Protein AF-0000000084731275 (afdb_homodimer)

Organism: NCBI:txid412449

Secondary structure (DSSP, 8-state):
-HHHHHHHHHHHHHHHHHHHHHHHHH-EEEEE-TTS-EEEEEETTS-EEEEEE-GGGGGS-HHHHHHHHHHHHHHHHHHHHHHHHHHHHHHH---TT-HHHHT--TT-/-HHHHHHHHHHHHHHHHHHHHHHHHH-EEEEE-TTS-EEEEEETTS-EEEEEE-GGGGGS-HHHHHHHHHHHHHHHHHHHHHHHHHHHHHHH---TT-TTGGG--TT-

InterPro domains:
  IPR004401 Nucleoid-associated protein YbaB/EbfC [MF_00274] (1-94)
  IPR004401 Nucleoid-associated protein YbaB/EbfC [PF02575] (7-93)
  IPR004401 Nucleoid-associated protein YbaB/EbfC [PIRSF004555] (5-95)
  IPR004401 Nucleoid-associated protein YbaB/EbfC [PTHR33449] (5-93)
  IPR004401 Nucleoid-associated protein YbaB/EbfC [TIGR00103] (5-97)
  IPR036894 Nucleoid-associated protein YbaB-like domain superfamily [G3DSA:3.30.1310.10] (4-101)
  IPR036894 Nucleoid-associated protein YbaB-like domain superfamily [SSF82607] (7-93)

Structure (mmCIF, N/CA/C/O backbone):
data_AF-0000000084731275-model_v1
#
loop_
_entity.id
_entity.type
_entity.pdbx_description
1 polymer 'Nucleoid-associated protein UBAL3_79160010'
#
loop_
_atom_site.group_PDB
_atom_site.id
_atom_site.type_symbol
_atom_site.label_atom_id
_atom_site.label_alt_id
_atom_site.label_comp_id
_atom_site.label_asym_id
_atom_site.label_entity_id
_atom_site.label_seq_id
_atom_site.pdbx_PDB_ins_code
_atom_site.Cartn_x
_atom_site.Cartn_y
_atom_site.Cartn_z
_atom_site.occupancy
_atom_site.B_iso_or_equiv
_atom_site.auth_seq_id
_atom_site.auth_comp_id
_atom_site.auth_asym_id
_atom_site.auth_atom_id
_atom_site.pdbx_PDB_model_num
ATOM 1 N N . MET A 1 1 ? 17.438 36.375 18.125 1 70.19 1 MET A N 1
ATOM 2 C CA . MET A 1 1 ? 18.172 35.125 18.141 1 70.19 1 MET A CA 1
ATOM 3 C C . MET A 1 1 ? 17.203 33.938 18 1 70.19 1 MET A C 1
ATOM 5 O O . MET A 1 1 ? 17.484 33 17.266 1 70.19 1 MET A O 1
ATOM 9 N N . PHE A 1 2 ? 15.953 34 18.406 1 83.38 2 PHE A N 1
ATOM 10 C CA . PHE A 1 2 ? 14.875 33 18.391 1 83.38 2 PHE A CA 1
ATOM 11 C C . PHE A 1 2 ? 14.359 32.812 16.969 1 83.38 2 PHE A C 1
ATOM 13 O O . PHE A 1 2 ? 14.234 31.688 16.5 1 83.38 2 PHE A O 1
ATOM 20 N N . GLY A 1 3 ? 14.422 33.844 16.281 1 84.44 3 GLY A N 1
ATOM 21 C CA . GLY A 1 3 ? 13.938 33.812 14.906 1 84.44 3 GLY A CA 1
ATOM 22 C C . GLY A 1 3 ? 14.867 33.062 13.969 1 84.44 3 GLY A C 1
ATOM 23 O O . GLY A 1 3 ? 14.414 32.281 13.125 1 84.44 3 GLY A O 1
ATOM 24 N N . LEU A 1 4 ? 16.172 33.344 14.227 1 89.31 4 LEU A N 1
ATOM 25 C CA . LEU A 1 4 ? 17.188 32.688 13.406 1 89.31 4 LEU A CA 1
ATOM 26 C C . LEU A 1 4 ? 17.219 31.188 13.664 1 89.31 4 LEU A C 1
ATOM 28 O O . LEU A 1 4 ? 17.406 30.391 12.734 1 89.31 4 LEU A O 1
ATOM 32 N N . ASP A 1 5 ? 17 30.766 14.977 1 90.25 5 ASP A N 1
ATOM 33 C CA . ASP A 1 5 ? 16.984 29.359 15.359 1 90.25 5 ASP A CA 1
ATOM 34 C C . ASP A 1 5 ? 15.797 28.641 14.734 1 90.25 5 ASP A C 1
ATOM 36 O O . ASP A 1 5 ? 15.93 27.516 14.242 1 90.25 5 ASP A O 1
ATOM 40 N N . ILE A 1 6 ? 14.625 29.266 14.664 1 89.19 6 ILE A N 1
ATOM 41 C CA . ILE A 1 6 ? 13.406 28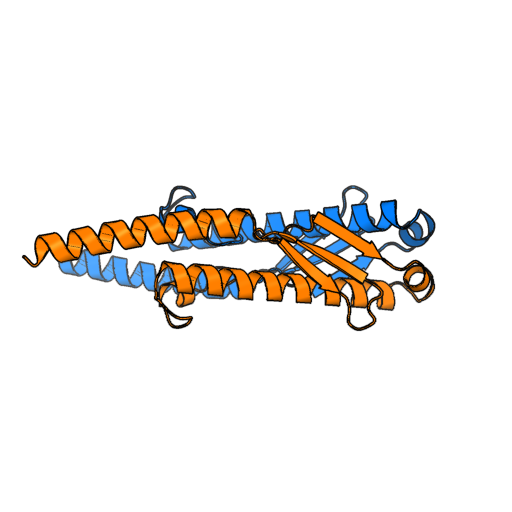.703 14.086 1 89.19 6 ILE A CA 1
ATOM 42 C C . ILE A 1 6 ? 13.578 28.562 12.578 1 89.19 6 ILE A C 1
ATOM 44 O O . ILE A 1 6 ? 13.203 27.531 12 1 89.19 6 ILE A O 1
ATOM 48 N N . LEU A 1 7 ? 14.172 29.5 11.961 1 88.94 7 LEU A N 1
ATOM 49 C CA . LEU A 1 7 ? 14.414 29.469 10.523 1 88.94 7 LEU A CA 1
ATOM 50 C C . LEU A 1 7 ? 15.344 28.312 10.164 1 88.94 7 LEU A C 1
ATOM 52 O O . LEU A 1 7 ? 15.109 27.609 9.172 1 88.94 7 LEU A O 1
ATOM 56 N N . LYS A 1 8 ? 16.484 28.219 10.945 1 91.38 8 LYS A N 1
ATOM 57 C CA . LYS A 1 8 ? 17.422 27.125 10.727 1 91.38 8 LYS A CA 1
ATOM 58 C C . LYS A 1 8 ? 16.75 25.781 10.867 1 91.38 8 LYS A C 1
ATOM 60 O O . LYS A 1 8 ? 16.969 24.875 10.062 1 91.38 8 LYS A O 1
ATOM 65 N N . LYS A 1 9 ? 15.984 25.594 11.844 1 89.94 9 LYS A N 1
ATOM 66 C CA . LYS A 1 9 ? 15.266 24.344 12.078 1 89.94 9 LYS A CA 1
ATOM 67 C C . LYS A 1 9 ? 14.258 24.078 10.961 1 89.94 9 LYS A C 1
ATOM 69 O O . LYS A 1 9 ? 14.094 22.938 10.523 1 89.94 9 LYS A O 1
ATOM 74 N N . ALA A 1 10 ? 13.586 25.109 10.469 1 88.56 10 ALA A N 1
ATOM 75 C CA . ALA A 1 10 ? 12.648 24.984 9.359 1 88.56 10 ALA A CA 1
ATOM 76 C C . ALA A 1 10 ? 13.359 24.531 8.086 1 88.56 10 ALA A C 1
ATOM 78 O O . ALA A 1 10 ? 12.867 23.641 7.383 1 88.56 10 ALA A O 1
ATOM 79 N N . GLN A 1 11 ? 14.484 25.062 7.863 1 92.19 11 GLN A N 1
ATOM 80 C CA . GLN A 1 11 ? 15.289 24.672 6.707 1 92.19 11 GLN A CA 1
ATOM 81 C C . GLN A 1 11 ? 15.742 23.219 6.812 1 92.19 11 GLN A C 1
ATOM 83 O O . GLN A 1 11 ? 15.734 22.484 5.82 1 92.19 11 GLN A O 1
ATOM 88 N N . GLU A 1 12 ? 16.156 22.906 8.016 1 91 12 GLU A N 1
ATOM 89 C CA . GLU A 1 12 ? 16.578 21.531 8.258 1 91 12 GLU A CA 1
ATOM 90 C C . GLU A 1 12 ? 15.422 20.547 8.055 1 91 12 GLU A C 1
ATOM 92 O O . GLU A 1 12 ? 15.602 19.484 7.465 1 91 12 GLU A O 1
ATOM 97 N N . PHE A 1 13 ? 14.305 20.859 8.508 1 86.81 13 PHE A N 1
ATOM 98 C CA . PHE A 1 13 ? 13.102 20.047 8.32 1 86.81 13 PHE A CA 1
ATOM 99 C C . PHE A 1 13 ? 12.789 19.891 6.836 1 86.81 13 PHE A C 1
ATOM 101 O O . PHE A 1 13 ? 12.539 18.766 6.371 1 86.81 13 PHE A O 1
ATOM 108 N N . GLN A 1 14 ? 12.797 20.891 6.141 1 90.94 14 GLN A N 1
ATOM 109 C CA . GLN A 1 14 ? 12.523 20.859 4.711 1 90.94 14 GLN A CA 1
ATOM 110 C C . GLN A 1 14 ? 13.516 19.969 3.98 1 90.94 14 GLN A C 1
ATOM 112 O O . GLN A 1 14 ? 13.133 19.172 3.115 1 90.94 14 GLN A O 1
ATOM 117 N N . ALA A 1 15 ? 14.773 20.141 4.328 1 92.5 15 ALA A N 1
ATOM 118 C CA . ALA A 1 15 ? 15.82 19.328 3.699 1 92.5 15 ALA A CA 1
ATOM 119 C C . ALA A 1 15 ? 15.656 17.859 4.039 1 92.5 15 ALA A C 1
ATOM 121 O O . ALA A 1 15 ? 15.797 16.984 3.168 1 92.5 15 ALA A O 1
ATOM 122 N N . ASN A 1 16 ? 15.375 17.547 5.309 1 91.62 16 ASN A N 1
ATOM 123 C CA . ASN A 1 16 ? 15.188 16.172 5.75 1 91.62 16 ASN A CA 1
ATOM 124 C C . ASN A 1 16 ? 13.969 15.539 5.082 1 91.62 16 ASN A C 1
ATOM 126 O O . ASN A 1 16 ? 14.016 14.367 4.695 1 91.62 16 ASN A O 1
ATOM 130 N N . MET A 1 17 ? 12.961 16.266 4.938 1 86.88 17 MET A N 1
ATOM 131 C CA . MET A 1 17 ? 11.758 15.773 4.277 1 86.88 17 MET A CA 1
ATOM 132 C C . MET A 1 17 ? 12.023 15.484 2.801 1 86.88 17 MET A C 1
ATOM 134 O O . MET A 1 17 ? 11.562 14.477 2.266 1 86.88 17 MET A O 1
ATOM 138 N N . ALA A 1 18 ? 12.703 16.344 2.117 1 90.19 18 ALA A N 1
ATOM 139 C CA . ALA A 1 18 ? 13.062 16.125 0.718 1 90.19 18 ALA A CA 1
ATOM 140 C C . ALA A 1 18 ? 13.883 14.859 0.551 1 90.19 18 ALA A C 1
ATOM 142 O O . ALA A 1 18 ? 13.656 14.078 -0.377 1 90.19 18 ALA A O 1
ATOM 143 N N . LYS A 1 19 ? 14.789 14.688 1.485 1 92.12 19 LYS A N 1
ATOM 144 C CA . LYS A 1 19 ? 15.625 13.492 1.449 1 92.12 19 LYS A CA 1
ATOM 145 C C . LYS A 1 19 ? 14.789 12.234 1.684 1 92.12 19 LYS A C 1
ATOM 147 O O . LYS A 1 19 ? 14.977 11.227 1.006 1 92.12 19 LYS A O 1
ATOM 152 N N . ALA A 1 20 ? 13.883 12.289 2.629 1 88.62 20 ALA A N 1
ATOM 153 C CA . ALA A 1 20 ? 12.992 11.164 2.914 1 88.62 20 ALA A CA 1
ATOM 154 C C . ALA A 1 20 ? 12.141 10.812 1.697 1 88.62 20 ALA A C 1
ATOM 156 O O . ALA A 1 20 ? 11.938 9.641 1.389 1 88.62 20 ALA A O 1
ATOM 157 N N . LYS A 1 21 ? 11.688 11.844 1.032 1 89.38 21 LYS A N 1
ATOM 158 C CA . LYS A 1 21 ? 10.891 11.641 -0.175 1 89.38 21 LYS A CA 1
ATOM 159 C C . LYS A 1 21 ? 11.695 10.914 -1.247 1 89.38 21 LYS A C 1
ATOM 161 O O . LYS A 1 21 ? 11.18 10.016 -1.921 1 89.38 21 LYS A O 1
ATOM 166 N N . GLU A 1 22 ? 12.906 11.289 -1.42 1 92.25 22 GLU A N 1
ATOM 167 C CA . GLU A 1 22 ? 13.789 10.656 -2.391 1 92.25 22 GLU A CA 1
ATOM 168 C C . GLU A 1 22 ? 14.062 9.195 -2.02 1 92.25 22 GLU A C 1
ATOM 170 O O . GLU A 1 22 ? 14.047 8.32 -2.885 1 92.25 22 GLU A O 1
ATOM 175 N N . GLU A 1 23 ? 14.289 8.992 -0.742 1 93.31 23 GLU A N 1
ATOM 176 C CA . GLU A 1 23 ? 14.547 7.637 -0.277 1 93.31 23 GLU A CA 1
ATOM 177 C C . GLU A 1 23 ? 13.32 6.75 -0.437 1 93.31 23 GLU A C 1
ATOM 179 O O . GLU A 1 23 ? 13.438 5.574 -0.792 1 93.31 23 GLU A O 1
ATOM 184 N N . LEU A 1 24 ? 12.164 7.277 -0.165 1 90.44 24 LEU A N 1
ATOM 185 C CA . LEU A 1 24 ? 10.914 6.539 -0.336 1 90.44 24 LEU A CA 1
ATOM 186 C C . LEU A 1 24 ? 10.695 6.168 -1.8 1 90.44 24 LEU A C 1
ATOM 188 O O . LEU A 1 24 ? 10.234 5.066 -2.104 1 90.44 24 LEU A O 1
ATOM 192 N N . ALA A 1 25 ? 11 7.066 -2.707 1 91.12 25 ALA A N 1
ATOM 193 C CA . ALA A 1 25 ? 10.836 6.824 -4.137 1 91.12 25 ALA A CA 1
ATOM 194 C C . ALA A 1 25 ? 11.734 5.688 -4.609 1 91.12 25 ALA A C 1
ATOM 196 O O . ALA A 1 25 ? 11.422 5.008 -5.594 1 91.12 25 ALA A O 1
ATOM 197 N N . ARG A 1 26 ? 12.805 5.438 -3.828 1 95.31 26 ARG A N 1
ATOM 198 C CA . ARG A 1 26 ? 13.773 4.426 -4.227 1 95.31 26 ARG A CA 1
ATOM 199 C C . ARG A 1 26 ? 13.586 3.141 -3.424 1 95.31 26 ARG A C 1
ATOM 201 O O . ARG A 1 26 ? 14.273 2.146 -3.666 1 95.31 26 ARG A O 1
ATOM 208 N N . LEU A 1 27 ? 12.742 3.191 -2.541 1 96.19 27 LEU A N 1
ATOM 209 C CA . LEU A 1 27 ? 12.555 2.061 -1.639 1 96.19 27 LEU A CA 1
ATOM 210 C C . LEU A 1 27 ? 12.109 0.821 -2.404 1 96.19 27 LEU A C 1
ATOM 212 O O . LEU A 1 27 ? 11.188 0.893 -3.223 1 96.19 27 LEU A O 1
ATOM 216 N N . THR A 1 28 ? 12.82 -0.203 -2.246 1 98.06 28 THR A N 1
ATOM 217 C CA . THR A 1 28 ? 12.445 -1.531 -2.723 1 98.06 28 THR A CA 1
ATOM 218 C C . THR A 1 28 ? 12.727 -2.586 -1.656 1 98.06 28 THR A C 1
ATOM 220 O O . THR A 1 28 ? 13.773 -2.559 -1.005 1 98.06 28 THR A O 1
ATOM 223 N N . VAL A 1 29 ? 11.812 -3.463 -1.453 1 98.25 29 VAL A N 1
ATOM 224 C CA . VAL A 1 29 ? 12 -4.539 -0.484 1 98.25 29 VAL A CA 1
ATOM 225 C C . VAL A 1 29 ? 11.844 -5.891 -1.178 1 98.25 29 VAL A C 1
ATOM 227 O O . VAL A 1 29 ? 11.188 -5.992 -2.217 1 98.25 29 VAL A O 1
ATOM 230 N N . THR A 1 30 ? 12.547 -6.855 -0.616 1 98.69 30 THR A N 1
ATOM 231 C CA . THR A 1 30 ? 12.414 -8.234 -1.067 1 98.69 30 THR A CA 1
ATOM 232 C C . THR A 1 30 ? 12 -9.148 0.088 1 98.69 30 THR A C 1
ATOM 234 O O . THR A 1 30 ? 12.617 -9.117 1.157 1 98.69 30 THR A O 1
ATOM 237 N N . GLU A 1 31 ? 10.891 -9.836 -0.133 1 98.5 31 GLU A N 1
ATOM 238 C CA . GLU A 1 31 ? 10.406 -10.781 0.866 1 98.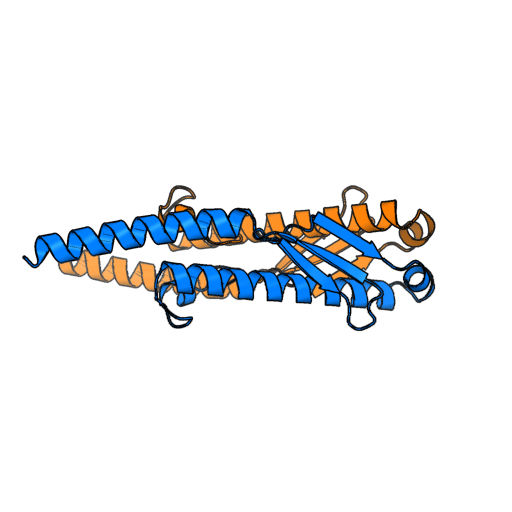5 31 GLU A CA 1
ATOM 239 C C . GLU A 1 31 ? 10.094 -12.141 0.236 1 98.5 31 GLU A C 1
ATOM 241 O O . GLU A 1 31 ? 10.062 -12.266 -0.99 1 98.5 31 GLU A O 1
ATOM 246 N N . GLN A 1 32 ? 9.977 -13.141 1.053 1 98.5 32 GLN A N 1
ATOM 247 C CA . GLN A 1 32 ? 9.641 -14.484 0.604 1 98.5 32 GLN A CA 1
ATOM 248 C C . GLN A 1 32 ? 8.523 -15.086 1.45 1 98.5 32 GLN A C 1
ATOM 250 O O . GLN A 1 32 ? 8.242 -14.602 2.551 1 98.5 32 GLN A O 1
ATOM 255 N N . SER A 1 33 ? 7.883 -16.047 0.787 1 98.19 33 SER A N 1
ATOM 256 C CA . SER A 1 33 ? 6.941 -16.844 1.575 1 98.19 33 SER A CA 1
ATOM 257 C C . SER A 1 33 ? 7.66 -17.609 2.674 1 98.19 33 SER A C 1
ATOM 259 O O . SER A 1 33 ? 8.891 -17.672 2.703 1 98.19 33 SER A O 1
ATOM 261 N N . ASP A 1 34 ? 6.863 -18.172 3.611 1 94.69 34 ASP A N 1
ATOM 262 C CA . ASP A 1 34 ? 7.438 -18.891 4.746 1 94.69 34 ASP A CA 1
ATOM 263 C C . ASP A 1 34 ? 8.312 -20.047 4.273 1 94.69 34 ASP A C 1
ATOM 265 O O . ASP A 1 34 ? 9.359 -20.312 4.855 1 94.69 34 ASP A O 1
ATOM 269 N N . ASN A 1 35 ? 7.926 -20.703 3.203 1 95.25 35 ASN A N 1
ATOM 270 C CA . ASN A 1 35 ? 8.656 -21.875 2.73 1 95.25 35 ASN A CA 1
ATOM 271 C C . ASN A 1 35 ? 9.719 -21.5 1.708 1 95.25 35 ASN A C 1
ATOM 273 O O . ASN A 1 35 ? 10.422 -22.375 1.188 1 95.25 35 ASN A O 1
ATOM 277 N N . GLY A 1 36 ? 9.789 -20.219 1.354 1 97.06 36 GLY A N 1
ATOM 278 C CA . GLY A 1 36 ? 10.82 -19.719 0.456 1 97.06 36 GLY A CA 1
ATOM 279 C C . GLY A 1 36 ? 10.516 -19.984 -1.007 1 97.06 36 GLY A C 1
ATOM 280 O O . GLY A 1 36 ? 11.328 -19.688 -1.88 1 97.06 36 GLY A O 1
ATOM 281 N N . LEU A 1 37 ? 9.367 -20.469 -1.291 1 97.38 37 LEU A N 1
ATOM 282 C CA . LEU A 1 37 ? 9.055 -20.906 -2.646 1 97.38 37 LEU A CA 1
ATOM 283 C C . LEU A 1 37 ? 8.469 -19.766 -3.469 1 97.38 37 LEU A C 1
ATOM 285 O O . LEU A 1 37 ? 8.242 -19.906 -4.672 1 97.38 37 LEU A O 1
ATOM 289 N N . VAL A 1 38 ? 8.219 -18.656 -2.822 1 98.56 38 VAL A N 1
ATOM 290 C CA . VAL A 1 38 ? 7.766 -17.438 -3.488 1 98.56 38 VAL A CA 1
ATOM 291 C C . VAL A 1 38 ? 8.641 -16.266 -3.064 1 98.56 38 VAL A C 1
ATOM 293 O O . VAL A 1 38 ? 8.883 -16.062 -1.874 1 98.56 38 VAL A O 1
ATOM 296 N N . GLN A 1 39 ? 9.125 -15.555 -4.016 1 98.69 39 GLN A N 1
ATOM 297 C CA . GLN A 1 39 ? 9.883 -14.336 -3.748 1 98.69 39 GLN A CA 1
ATOM 298 C C . GLN A 1 39 ? 9.258 -13.141 -4.457 1 98.69 39 GLN A C 1
ATOM 300 O O . GLN A 1 39 ? 8.898 -13.227 -5.633 1 98.69 39 GLN A O 1
ATOM 305 N N . ILE A 1 40 ? 9.219 -12.023 -3.727 1 98.69 40 ILE A N 1
ATOM 306 C CA . ILE A 1 40 ? 8.547 -10.844 -4.27 1 98.69 40 ILE A CA 1
ATOM 307 C C . ILE A 1 40 ? 9.406 -9.609 -4.039 1 98.69 40 ILE A C 1
ATOM 309 O O . ILE A 1 40 ? 10.023 -9.461 -2.979 1 98.69 40 ILE A O 1
ATOM 313 N N . GLU A 1 41 ? 9.477 -8.789 -5 1 98.81 41 GLU A N 1
ATOM 314 C CA . GLU A 1 41 ? 10.039 -7.441 -4.891 1 98.81 41 GLU A CA 1
ATOM 315 C C . GLU A 1 41 ? 8.945 -6.379 -5.016 1 98.81 41 GLU A C 1
ATOM 317 O O . GLU A 1 41 ? 8.164 -6.398 -5.969 1 98.81 41 GLU A O 1
ATOM 322 N N . MET A 1 42 ? 8.914 -5.48 -4.031 1 98.5 42 MET A N 1
ATOM 323 C CA . MET A 1 42 ? 7.879 -4.449 -3.977 1 98.5 42 MET A CA 1
ATOM 324 C C . MET A 1 42 ? 8.492 -3.078 -3.715 1 98.5 42 MET A C 1
ATOM 326 O O . MET A 1 42 ? 9.422 -2.949 -2.916 1 98.5 42 MET A O 1
ATOM 330 N N . ASN A 1 43 ? 7.93 -2.049 -4.367 1 97.31 43 ASN A N 1
ATOM 331 C CA . ASN A 1 43 ? 8.461 -0.712 -4.121 1 97.31 43 ASN A CA 1
ATOM 332 C C . ASN A 1 43 ? 7.629 0.046 -3.094 1 97.31 43 ASN A C 1
ATOM 334 O O . ASN A 1 43 ? 6.688 -0.507 -2.523 1 97.31 43 ASN A O 1
ATOM 338 N N . GLY A 1 44 ? 7.992 1.273 -2.852 1 93.81 44 GLY A N 1
ATOM 339 C CA . GLY A 1 44 ? 7.398 2.09 -1.806 1 93.81 44 GLY A CA 1
ATOM 340 C C . GLY A 1 44 ? 5.949 2.453 -2.086 1 93.81 44 GLY A C 1
ATOM 341 O O . GLY A 1 44 ? 5.238 2.916 -1.193 1 93.81 44 GLY A O 1
ATOM 342 N N . LYS A 1 45 ? 5.492 2.262 -3.256 1 92.75 45 LYS A N 1
ATOM 343 C CA . LYS A 1 45 ? 4.113 2.537 -3.648 1 92.75 45 LYS A CA 1
ATOM 344 C C . LYS A 1 45 ? 3.266 1.271 -3.598 1 92.75 45 LYS A C 1
ATOM 346 O O . LYS A 1 45 ? 2.166 1.231 -4.152 1 92.75 45 LYS A O 1
ATOM 351 N N . PHE A 1 46 ? 3.811 0.202 -3.059 1 96.56 46 PHE A N 1
ATOM 352 C CA . PHE A 1 46 ? 3.162 -1.098 -2.938 1 96.56 46 PHE A CA 1
ATOM 353 C C . PHE A 1 46 ? 2.924 -1.714 -4.312 1 96.56 46 PHE A C 1
ATOM 355 O O . PHE A 1 46 ? 1.921 -2.398 -4.523 1 96.56 46 PHE A O 1
ATOM 362 N N . GLU A 1 47 ? 3.83 -1.363 -5.215 1 97.44 47 GLU A N 1
ATOM 363 C CA . GLU A 1 47 ? 3.824 -1.996 -6.527 1 97.44 47 GLU A CA 1
ATOM 364 C C . GLU A 1 47 ? 4.781 -3.184 -6.574 1 97.44 47 GLU A C 1
ATOM 366 O O . GLU A 1 47 ? 5.941 -3.068 -6.172 1 97.44 47 GLU A O 1
ATOM 371 N N . VAL A 1 48 ? 4.238 -4.277 -7.039 1 98.69 48 VAL A N 1
ATOM 372 C CA . VAL A 1 48 ? 5.09 -5.449 -7.203 1 98.69 48 VAL A CA 1
ATOM 373 C C . VAL A 1 48 ? 5.93 -5.305 -8.469 1 98.69 48 VAL A C 1
ATOM 375 O O . VAL A 1 48 ? 5.391 -5.125 -9.562 1 98.69 48 VAL A O 1
ATOM 378 N N . LEU A 1 49 ? 7.215 -5.363 -8.312 1 98.56 49 LEU A N 1
ATOM 379 C CA . LEU A 1 49 ? 8.156 -5.203 -9.414 1 98.56 49 LEU A CA 1
ATOM 380 C C . LEU A 1 49 ? 8.523 -6.551 -10.016 1 98.56 49 LEU A C 1
ATOM 382 O O . LEU A 1 49 ? 8.711 -6.66 -11.234 1 98.56 49 LEU A O 1
ATOM 386 N N . SER A 1 50 ? 8.633 -7.555 -9.141 1 98.62 50 SER A N 1
ATOM 387 C CA . SER A 1 50 ? 8.945 -8.906 -9.586 1 98.62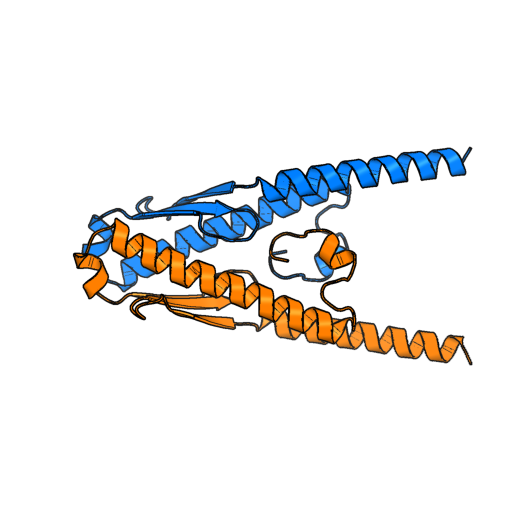 50 SER A CA 1
ATOM 388 C C . SER A 1 50 ? 8.352 -9.953 -8.648 1 98.62 50 SER A C 1
ATOM 390 O O . SER A 1 50 ? 8.125 -9.68 -7.465 1 98.62 50 SER A O 1
ATOM 392 N N . LEU A 1 51 ? 8.109 -11.117 -9.195 1 98.75 51 LEU A N 1
ATOM 393 C CA . LEU A 1 51 ? 7.539 -12.266 -8.492 1 98.75 51 LEU A CA 1
ATOM 394 C C . LEU A 1 51 ? 8.117 -13.57 -9.023 1 98.75 51 LEU A C 1
ATOM 396 O O . LEU A 1 51 ? 7.988 -13.867 -10.219 1 98.75 51 LEU A O 1
ATOM 400 N N . THR A 1 52 ? 8.781 -14.273 -8.188 1 98.38 52 THR A N 1
ATOM 401 C CA . THR A 1 52 ? 9.32 -15.578 -8.547 1 98.38 52 THR A CA 1
ATOM 402 C C . THR A 1 52 ? 8.594 -16.688 -7.789 1 98.38 52 THR A C 1
ATOM 404 O O . THR A 1 52 ? 8.43 -16.609 -6.57 1 98.38 52 THR A O 1
ATOM 407 N N . ILE A 1 53 ? 8.188 -17.672 -8.539 1 98.06 53 ILE A N 1
ATOM 408 C CA . ILE A 1 53 ? 7.434 -18.781 -7.969 1 98.06 53 ILE A CA 1
ATOM 409 C C . ILE A 1 53 ? 8.125 -20.109 -8.305 1 98.06 53 ILE A C 1
ATOM 411 O O . ILE A 1 53 ? 8.398 -20.391 -9.477 1 98.06 53 ILE A O 1
ATOM 415 N N . ASP A 1 54 ? 8.398 -20.875 -7.301 1 96.75 54 ASP A N 1
ATOM 416 C CA . ASP A 1 54 ? 8.922 -22.219 -7.543 1 96.75 54 ASP A CA 1
ATOM 417 C C . ASP A 1 54 ? 7.887 -23.078 -8.25 1 96.75 54 ASP A C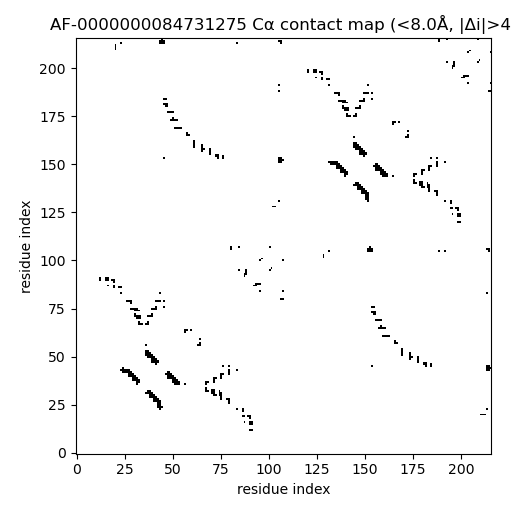 1
ATOM 419 O O . ASP A 1 54 ? 6.738 -23.172 -7.812 1 96.75 54 ASP A O 1
ATOM 423 N N . PRO A 1 55 ? 8.258 -23.688 -9.266 1 93.88 55 PRO A N 1
ATOM 424 C CA . PRO A 1 55 ? 7.309 -24.484 -10.055 1 93.88 55 PRO A CA 1
ATOM 425 C C . PRO A 1 55 ? 6.641 -25.594 -9.234 1 93.88 55 PRO A C 1
ATOM 427 O O . PRO A 1 55 ? 5.539 -26.031 -9.57 1 93.88 55 PRO A O 1
ATOM 430 N N . SER A 1 56 ? 7.242 -26.078 -8.219 1 94.44 56 SER A N 1
ATOM 431 C CA . SER A 1 56 ? 6.66 -27.125 -7.391 1 94.44 56 SER A CA 1
ATOM 432 C C . SER A 1 56 ? 5.332 -26.688 -6.785 1 94.44 56 SER A C 1
ATOM 434 O O . SER A 1 56 ? 4.48 -27.516 -6.473 1 94.44 56 SER A O 1
ATOM 436 N N . LEU A 1 57 ? 5.117 -25.422 -6.672 1 95.31 57 LEU A N 1
ATOM 437 C CA . LEU A 1 57 ? 3.891 -24.875 -6.086 1 95.31 57 LEU A CA 1
ATOM 438 C C . LEU A 1 57 ? 2.715 -25.062 -7.043 1 95.31 57 LEU A C 1
ATOM 440 O O . LEU A 1 57 ? 1.565 -25.156 -6.605 1 95.31 57 LEU A O 1
ATOM 444 N N . CYS A 1 58 ? 3.037 -25.078 -8.305 1 93.38 58 CYS A N 1
ATOM 445 C CA . CYS A 1 58 ? 1.985 -25.172 -9.312 1 93.38 58 CYS A CA 1
ATOM 446 C C . CYS A 1 58 ? 1.336 -26.547 -9.297 1 93.38 58 CYS A C 1
ATOM 448 O O . CYS A 1 58 ? 0.236 -26.719 -9.82 1 93.38 58 CYS A O 1
ATOM 450 N N . SER A 1 59 ? 1.996 -27.5 -8.633 1 92.56 59 SER A N 1
ATOM 451 C CA . SER A 1 59 ? 1.477 -28.859 -8.594 1 92.56 59 SER A CA 1
ATOM 452 C C . SER A 1 59 ? 0.85 -29.172 -7.242 1 92.56 59 SER A C 1
ATOM 454 O O . SER A 1 59 ? 0.291 -30.25 -7.051 1 92.56 59 SER A O 1
ATOM 456 N N . GLN A 1 60 ? 0.868 -28.234 -6.301 1 92.94 60 GLN A N 1
ATOM 457 C CA . GLN A 1 60 ? 0.412 -28.469 -4.938 1 92.94 60 GLN A CA 1
ATOM 458 C C . GLN A 1 60 ? -1.039 -28.031 -4.758 1 92.94 60 GLN A C 1
ATOM 460 O O . GLN A 1 60 ? -1.62 -28.219 -3.684 1 92.94 60 GLN A O 1
ATOM 465 N N . GLY A 1 61 ? -1.634 -27.406 -5.762 1 91.31 61 GLY A N 1
ATOM 466 C CA . GLY A 1 61 ? -3.01 -26.938 -5.684 1 91.31 61 GLY A CA 1
ATOM 467 C C . GLY A 1 61 ? -3.129 -25.438 -5.602 1 91.31 61 GLY A C 1
ATOM 468 O O . GLY A 1 61 ? -2.23 -24.766 -5.094 1 91.31 61 GLY A O 1
ATOM 469 N N . GLU A 1 62 ? -4.168 -25 -6.078 1 92.69 62 GLU A N 1
ATOM 470 C CA . GLU A 1 62 ? -4.41 -23.562 -6.156 1 92.69 62 GLU A CA 1
ATOM 471 C C . GLU A 1 62 ? -4.402 -22.922 -4.77 1 92.69 62 GLU A C 1
ATOM 473 O O . GLU A 1 62 ? -3.881 -21.812 -4.59 1 92.69 62 GLU A O 1
ATOM 478 N N . GLY A 1 63 ? -4.996 -23.609 -3.785 1 94.44 63 GLY A N 1
ATOM 479 C CA . GLY A 1 63 ? -5.051 -23.078 -2.43 1 94.44 63 GLY A CA 1
ATOM 480 C C . GLY A 1 63 ? -3.682 -22.859 -1.816 1 94.44 63 GLY A C 1
ATOM 481 O O . GLY A 1 63 ? -3.436 -21.844 -1.183 1 94.44 63 GLY A O 1
ATOM 482 N N . VAL A 1 64 ? -2.848 -23.875 -2.037 1 95 64 VAL A N 1
ATOM 483 C CA . VAL A 1 64 ? -1.499 -23.797 -1.487 1 95 64 VAL A CA 1
ATOM 484 C C . VAL A 1 64 ? -0.728 -22.672 -2.182 1 95 64 VAL A C 1
ATOM 486 O O . VAL A 1 64 ? -0.096 -21.844 -1.521 1 95 64 VAL A O 1
ATOM 489 N N . LEU A 1 65 ? -0.783 -22.609 -3.5 1 96.81 65 LEU A N 1
ATOM 490 C CA . LEU A 1 65 ? -0.125 -21.578 -4.293 1 96.81 65 LEU A CA 1
ATOM 491 C C . LEU A 1 65 ? -0.583 -20.188 -3.859 1 96.81 65 LEU A C 1
ATOM 493 O O . LEU A 1 65 ? 0.244 -19.312 -3.555 1 96.81 65 LEU A O 1
ATOM 497 N N . SER A 1 66 ? -1.875 -19.984 -3.799 1 97.81 66 SER A N 1
ATOM 498 C CA . SER A 1 66 ? -2.447 -18.688 -3.449 1 97.81 66 SER A CA 1
ATOM 499 C C . SER A 1 66 ? -2.021 -18.266 -2.053 1 97.81 66 SER A C 1
ATOM 501 O O . SER A 1 66 ? -1.696 -17.094 -1.831 1 97.81 66 SER A O 1
ATOM 503 N N . LEU A 1 67 ? -2.041 -19.188 -1.147 1 97.44 67 LEU A N 1
ATOM 504 C CA . LEU A 1 67 ? -1.693 -18.875 0.236 1 97.44 67 LEU A CA 1
ATOM 505 C C . LEU A 1 67 ? -0.246 -18.406 0.342 1 97.44 67 LEU A C 1
ATOM 507 O O . LEU A 1 67 ? 0.055 -17.469 1.085 1 97.44 67 LEU A O 1
ATOM 511 N N . GLN A 1 68 ? 0.642 -19.109 -0.363 1 97.94 68 GLN A N 1
ATOM 512 C CA . GLN A 1 68 ? 2.051 -18.734 -0.315 1 97.94 68 GLN A CA 1
ATOM 513 C C . GLN A 1 68 ? 2.277 -17.359 -0.934 1 97.94 68 GLN A C 1
ATOM 515 O O . GLN A 1 68 ? 3.094 -16.578 -0.443 1 97.94 68 GLN A O 1
ATOM 520 N N . ILE A 1 69 ? 1.581 -17.062 -2.027 1 98.5 69 ILE A N 1
ATOM 521 C CA . ILE A 1 69 ? 1.705 -15.773 -2.693 1 98.5 69 ILE A CA 1
ATOM 522 C C . ILE A 1 69 ? 1.154 -14.68 -1.791 1 98.5 69 ILE A C 1
ATOM 524 O O . ILE A 1 69 ? 1.768 -13.617 -1.649 1 98.5 69 ILE A O 1
ATOM 528 N N . ILE A 1 70 ? 0 -14.938 -1.176 1 98.62 70 ILE A N 1
ATOM 529 C CA . ILE A 1 70 ? -0.581 -13.992 -0.235 1 98.62 70 ILE A CA 1
ATOM 530 C C . ILE A 1 70 ? 0.407 -13.711 0.896 1 98.62 70 ILE A C 1
ATOM 532 O O . ILE A 1 70 ? 0.64 -12.555 1.258 1 98.62 70 ILE A O 1
ATOM 536 N N . SER A 1 71 ? 0.981 -14.742 1.431 1 98.25 71 SER A N 1
ATOM 537 C CA . SER A 1 71 ? 1.938 -14.625 2.525 1 98.25 71 SER A CA 1
ATOM 538 C C . SER A 1 71 ? 3.111 -13.727 2.139 1 98.25 71 SER A C 1
ATOM 540 O O . SER A 1 71 ? 3.416 -12.758 2.834 1 98.25 71 SER A O 1
ATOM 542 N N . ALA A 1 72 ? 3.814 -13.992 1.026 1 98.56 72 ALA A N 1
ATOM 543 C CA . ALA A 1 72 ? 4.969 -13.227 0.569 1 98.56 72 ALA A CA 1
ATOM 544 C C . ALA A 1 72 ? 4.582 -11.781 0.279 1 98.56 72 ALA A C 1
ATOM 546 O O . ALA A 1 72 ? 5.324 -10.852 0.619 1 98.56 72 ALA A O 1
ATOM 547 N N . THR A 1 73 ? 3.412 -11.617 -0.376 1 98.75 73 THR A N 1
ATOM 548 C CA . THR A 1 73 ? 2.957 -10.281 -0.729 1 98.75 73 THR A CA 1
ATOM 549 C C . THR A 1 73 ? 2.686 -9.453 0.526 1 98.75 73 THR A C 1
ATOM 551 O O . THR A 1 73 ? 3.119 -8.305 0.624 1 98.75 73 THR A O 1
ATOM 554 N N . ASN A 1 74 ? 2.006 -10.055 1.508 1 98.44 74 ASN A N 1
ATOM 555 C CA . ASN A 1 74 ? 1.669 -9.344 2.736 1 98.44 74 ASN A CA 1
ATOM 556 C C . ASN A 1 74 ? 2.908 -9.07 3.582 1 98.44 74 ASN A C 1
ATOM 558 O O . ASN A 1 74 ? 2.992 -8.039 4.25 1 98.44 74 ASN A O 1
ATOM 562 N N . ARG A 1 75 ? 3.838 -9.945 3.549 1 98.44 75 ARG A N 1
ATOM 563 C CA . ARG A 1 75 ? 5.113 -9.688 4.215 1 98.44 75 ARG A CA 1
ATOM 564 C C . ARG A 1 75 ? 5.836 -8.508 3.576 1 98.44 75 ARG A C 1
ATOM 566 O O . ARG A 1 75 ? 6.391 -7.66 4.277 1 98.44 75 ARG A O 1
ATOM 573 N N . ALA A 1 76 ? 5.859 -8.469 2.225 1 98.38 76 ALA A N 1
ATOM 574 C CA . ALA A 1 76 ? 6.477 -7.355 1.512 1 98.38 76 ALA A CA 1
ATOM 575 C C . ALA A 1 76 ? 5.777 -6.039 1.838 1 98.38 76 ALA A C 1
ATOM 577 O O . ALA A 1 76 ? 6.43 -5.027 2.098 1 98.38 76 ALA A O 1
ATOM 578 N N . SER A 1 77 ? 4.449 -6.074 1.833 1 97.62 77 SER A N 1
ATOM 579 C CA . SER A 1 77 ? 3.68 -4.883 2.162 1 97.62 77 SER A CA 1
ATOM 580 C C . SER A 1 77 ? 3.996 -4.391 3.57 1 97.62 77 SER A C 1
ATOM 582 O O . SER A 1 77 ? 4.145 -3.188 3.797 1 97.62 77 SER A O 1
ATOM 584 N N . GLU A 1 78 ? 4.078 -5.289 4.516 1 97 78 GLU A N 1
ATOM 585 C CA . GLU A 1 78 ? 4.418 -4.941 5.891 1 97 78 GLU A CA 1
ATOM 586 C C . GLU A 1 78 ? 5.809 -4.324 5.977 1 97 78 GLU A C 1
ATOM 588 O O . GLU A 1 78 ? 6.008 -3.324 6.668 1 97 78 GLU A O 1
ATOM 593 N N . LYS A 1 79 ? 6.691 -4.93 5.27 1 97.25 79 LYS A N 1
ATOM 594 C CA . LYS A 1 79 ? 8.062 -4.426 5.262 1 97.25 79 LYS A CA 1
ATOM 595 C C . LYS A 1 79 ? 8.125 -3.025 4.656 1 97.25 79 LYS A C 1
ATOM 597 O O . LYS A 1 79 ? 8.859 -2.164 5.148 1 97.25 79 LYS A O 1
ATOM 602 N N . VAL A 1 80 ? 7.414 -2.82 3.553 1 95.88 80 VAL A N 1
ATOM 603 C CA . VAL A 1 80 ? 7.344 -1.498 2.939 1 95.88 80 VAL A CA 1
ATOM 604 C C . VAL A 1 80 ? 6.828 -0.482 3.953 1 95.88 80 VAL A C 1
ATOM 606 O O . VAL A 1 80 ? 7.398 0.602 4.102 1 95.88 80 VAL A O 1
ATOM 609 N N . ARG A 1 81 ? 5.781 -0.816 4.656 1 93.81 81 ARG A N 1
ATOM 610 C CA . ARG A 1 81 ? 5.203 0.066 5.668 1 93.81 81 ARG A CA 1
ATOM 611 C C . ARG A 1 81 ? 6.219 0.386 6.762 1 93.81 81 ARG A C 1
ATOM 613 O O . ARG A 1 81 ? 6.348 1.538 7.176 1 93.81 81 ARG A O 1
ATOM 620 N N . GLU A 1 82 ? 6.914 -0.584 7.207 1 94.25 82 GLU A N 1
ATOM 621 C CA . GLU A 1 82 ? 7.906 -0.418 8.266 1 94.25 82 GLU A CA 1
ATOM 622 C C . GLU A 1 82 ? 9.039 0.505 7.82 1 94.25 82 GLU A C 1
ATOM 624 O O . GLU A 1 82 ? 9.422 1.417 8.555 1 94.25 82 GLU A O 1
ATOM 629 N N . GLU A 1 83 ? 9.539 0.219 6.617 1 94.25 83 GLU A N 1
ATOM 630 C CA . GLU A 1 83 ? 10.656 1.014 6.105 1 94.25 83 GLU A CA 1
ATOM 631 C C . GLU A 1 83 ? 10.227 2.451 5.828 1 94.25 83 GLU A C 1
ATOM 633 O O . GLU A 1 83 ? 10.977 3.393 6.086 1 94.25 83 GLU A O 1
ATOM 638 N N . ALA A 1 84 ? 9.047 2.602 5.273 1 90.38 84 ALA A N 1
ATOM 639 C CA . ALA A 1 84 ? 8.516 3.939 5.039 1 90.38 84 ALA A CA 1
ATOM 640 C C . ALA A 1 84 ? 8.352 4.707 6.348 1 90.38 84 ALA A C 1
ATOM 642 O O . ALA A 1 84 ? 8.711 5.887 6.43 1 90.38 84 ALA A O 1
ATOM 643 N N . ALA A 1 85 ? 7.867 4.07 7.375 1 89.12 85 ALA A N 1
ATOM 644 C CA . ALA A 1 85 ? 7.691 4.668 8.695 1 89.12 85 ALA A CA 1
ATOM 645 C C . ALA A 1 85 ? 9.031 5.105 9.281 1 89.12 85 ALA A C 1
ATOM 647 O O . ALA A 1 85 ? 9.133 6.191 9.859 1 89.12 85 ALA A O 1
ATOM 648 N N . LYS A 1 86 ? 9.992 4.316 9.141 1 91.31 86 LYS A N 1
ATOM 649 C CA . LYS A 1 86 ? 11.336 4.621 9.641 1 91.31 86 LYS A CA 1
ATOM 650 C C . LYS A 1 86 ? 11.914 5.848 8.945 1 91.31 86 LYS A C 1
ATOM 652 O O . LYS A 1 86 ? 12.516 6.707 9.586 1 91.31 86 LYS A O 1
ATOM 657 N N . LEU A 1 87 ? 11.719 5.863 7.582 1 89.25 87 LEU A N 1
ATOM 658 C CA . LEU A 1 87 ? 12.234 6.977 6.797 1 89.25 87 LEU A CA 1
ATOM 659 C C . LEU A 1 87 ? 11.578 8.289 7.211 1 89.25 87 LEU A C 1
ATOM 661 O O . LEU A 1 87 ? 12.25 9.312 7.344 1 89.25 87 LEU A O 1
ATOM 665 N N . LEU A 1 88 ? 10.289 8.266 7.445 1 84.06 88 LEU A N 1
ATOM 666 C CA . LEU A 1 88 ? 9.547 9.453 7.859 1 84.06 88 LEU A CA 1
ATOM 667 C C . LEU A 1 88 ? 9.938 9.875 9.273 1 84.06 88 LEU A C 1
ATOM 669 O O . LEU A 1 88 ? 10.07 11.07 9.555 1 84.06 88 LEU A O 1
ATOM 673 N N . GLU A 1 89 ? 10.055 8.93 10.133 1 86.75 89 GLU A N 1
ATOM 674 C CA . GLU A 1 89 ? 10.477 9.203 11.5 1 86.75 89 GLU A CA 1
ATOM 675 C C . GLU A 1 89 ? 11.844 9.891 11.523 1 86.75 89 GLU A C 1
ATOM 677 O O . GLU A 1 89 ? 12.047 10.852 12.266 1 86.75 89 GLU A O 1
ATOM 682 N N . LYS A 1 90 ? 12.727 9.398 10.789 1 87.56 90 LYS A N 1
ATOM 683 C CA . LYS A 1 90 ? 14.062 9.969 10.688 1 87.56 90 LYS A CA 1
ATOM 684 C C . LYS A 1 90 ? 14.016 11.398 10.172 1 87.56 90 LYS A C 1
ATOM 686 O O . LYS A 1 90 ? 14.773 12.258 10.625 1 87.56 90 LYS A O 1
ATOM 691 N N . ALA A 1 91 ? 13.109 11.656 9.203 1 86.38 91 ALA A N 1
ATOM 692 C CA . ALA A 1 91 ? 13.008 12.969 8.562 1 86.38 91 ALA A CA 1
ATOM 693 C C . ALA A 1 91 ? 12.336 13.977 9.484 1 86.38 91 ALA A C 1
ATOM 695 O O . ALA A 1 91 ? 12.703 15.148 9.508 1 86.38 91 ALA A O 1
ATOM 696 N N . THR A 1 92 ? 11.305 13.547 10.195 1 81.19 92 THR A N 1
ATOM 697 C CA . THR A 1 92 ? 10.492 14.477 10.977 1 81.19 92 THR A CA 1
ATOM 698 C C . THR A 1 92 ? 10.945 14.5 12.43 1 81.19 92 THR A C 1
ATOM 700 O O . THR A 1 92 ? 10.617 15.43 13.172 1 81.19 92 THR A O 1
ATOM 703 N N . GLY A 1 93 ? 11.773 13.547 12.797 1 76.75 93 GLY A N 1
ATOM 704 C CA . GLY A 1 93 ? 12.102 13.406 14.211 1 76.75 93 GLY A CA 1
ATOM 705 C C . GLY A 1 93 ? 10.922 12.969 15.055 1 76.75 93 GLY A C 1
ATOM 706 O O . GLY A 1 93 ? 11.031 12.898 16.281 1 76.75 93 GLY A O 1
ATOM 707 N N . MET A 1 94 ? 9.719 12.828 14.375 1 64.38 94 MET A N 1
ATOM 708 C CA . MET A 1 94 ? 8.508 12.461 15.109 1 64.38 94 MET A CA 1
ATOM 709 C C . MET A 1 94 ? 8.281 10.953 15.062 1 64.38 94 MET A C 1
ATOM 711 O O . MET A 1 94 ? 8.383 10.344 14 1 64.38 94 MET A O 1
ATOM 715 N N . GLY A 1 95 ? 8.469 10.195 16.172 1 56.66 95 GLY A N 1
ATOM 716 C CA . GLY A 1 95 ? 8.242 8.766 16.312 1 56.66 95 GLY A CA 1
ATOM 717 C C . GLY A 1 95 ? 6.824 8.352 15.961 1 56.66 95 GLY A C 1
ATOM 718 O O . GLY A 1 95 ? 6.016 9.18 15.539 1 56.66 95 GLY A O 1
ATOM 719 N N . PRO A 1 96 ? 6.48 7.039 15.812 1 57.94 96 PRO A N 1
ATOM 720 C CA . PRO A 1 96 ? 5.18 6.48 15.43 1 57.94 96 PRO A CA 1
ATOM 721 C C . PRO A 1 96 ? 4.008 7.242 16.047 1 57.94 96 PRO A C 1
ATOM 723 O O . PRO A 1 96 ? 2.873 7.117 15.57 1 57.94 96 PRO A O 1
ATOM 726 N N . GLY A 1 97 ? 4.133 7.801 17.125 1 51.75 97 GLY A N 1
ATOM 727 C CA . GLY A 1 97 ? 3.098 8.508 17.859 1 51.75 97 GLY A CA 1
ATOM 728 C C . GLY A 1 97 ? 2.656 9.797 17.188 1 51.75 97 GLY A C 1
ATOM 729 O O . GLY A 1 97 ? 1.902 10.578 17.766 1 51.75 97 GLY A O 1
ATOM 730 N N . ASN A 1 98 ? 3.211 10.125 16.109 1 51.78 98 ASN A N 1
ATOM 731 C CA . ASN A 1 98 ? 2.936 11.43 15.523 1 51.78 98 ASN A CA 1
ATOM 732 C C . ASN A 1 98 ? 1.53 11.492 14.93 1 51.78 98 ASN A C 1
ATOM 734 O O . ASN A 1 98 ? 1.05 10.516 14.359 1 51.78 98 ASN A O 1
ATOM 738 N N . PRO A 1 99 ? 0.839 12.477 15.336 1 52.88 99 PRO A N 1
ATOM 739 C CA . PRO A 1 99 ? -0.564 12.703 14.984 1 52.88 99 PRO A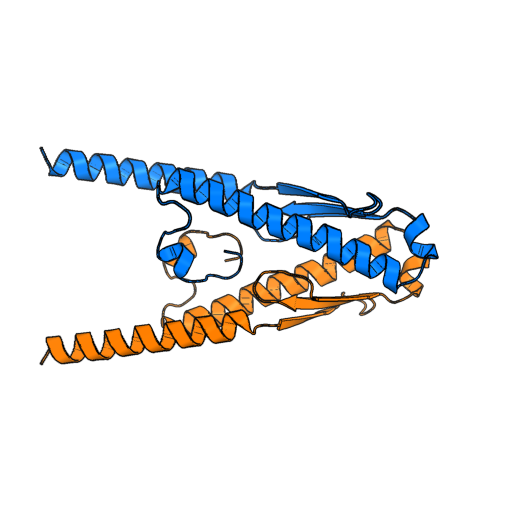 CA 1
ATOM 740 C C . PRO A 1 99 ? -0.84 12.523 13.5 1 52.88 99 PRO A C 1
ATOM 742 O O . PRO A 1 99 ? -1.93 12.086 13.117 1 52.88 99 PRO A O 1
ATOM 745 N N . LEU A 1 100 ? 0.134 12.875 12.758 1 54.88 100 LEU A N 1
ATOM 746 C CA . LEU A 1 100 ? -0.114 12.742 11.32 1 54.88 100 LEU A CA 1
ATOM 747 C C . LEU A 1 100 ? -0.281 11.281 10.93 1 54.88 100 LEU A C 1
ATOM 749 O O . LEU A 1 100 ? -1.109 10.953 10.078 1 54.88 100 LEU A O 1
ATOM 753 N N . ALA A 1 101 ? 0.636 10.43 11.547 1 54.38 101 ALA A N 1
ATOM 754 C CA . ALA A 1 101 ? 0.528 8.984 11.383 1 54.38 101 ALA A CA 1
ATOM 755 C C . ALA A 1 101 ? -0.842 8.484 11.828 1 54.38 101 ALA A C 1
ATOM 757 O O . ALA A 1 101 ? -1.371 7.52 11.266 1 54.38 101 ALA A O 1
ATOM 758 N N . SER A 1 102 ? -1.29 9.188 12.875 1 52.31 102 SER A N 1
ATOM 759 C CA . SER A 1 102 ? -2.594 8.883 13.453 1 52.31 102 SER A CA 1
ATOM 760 C C . SER A 1 102 ? -3.721 9.18 12.469 1 52.31 102 SER A C 1
ATOM 762 O O . SER A 1 102 ? -4.855 8.734 12.664 1 52.31 102 SER A O 1
ATOM 764 N N . LEU A 1 103 ? -3.307 10.039 11.57 1 53.09 103 LEU A N 1
ATOM 765 C CA . LEU A 1 103 ? -4.383 10.352 10.641 1 53.09 103 LEU A CA 1
ATOM 766 C C . LEU A 1 103 ? -4.719 9.156 9.766 1 53.09 103 LEU A C 1
ATOM 768 O O . LEU A 1 103 ? -5.727 9.156 9.055 1 53.09 103 LEU A O 1
ATOM 772 N N . GLY A 1 104 ? -4.164 7.996 10.055 1 51.22 104 GLY A N 1
ATOM 773 C CA . GLY A 1 104 ? -4.609 6.707 9.555 1 51.22 104 GLY A CA 1
ATOM 774 C C . GLY A 1 104 ? -4.457 6.562 8.055 1 51.22 104 GLY A C 1
ATOM 775 O O . GLY A 1 104 ? -5.215 5.828 7.414 1 51.22 104 GLY A O 1
ATOM 776 N N . LEU A 1 105 ? -3.607 7.387 7.516 1 53.56 105 LEU A N 1
ATOM 777 C CA . LEU A 1 105 ? -3.527 7.301 6.062 1 53.56 105 LEU A CA 1
ATOM 778 C C . LEU A 1 105 ? -3.125 5.898 5.621 1 53.56 105 LEU A C 1
ATOM 780 O O . LEU A 1 105 ? -2.391 5.207 6.328 1 53.56 105 LEU A O 1
ATOM 784 N N . PRO A 1 106 ? -3.945 5.305 4.73 1 51.78 106 PRO A N 1
ATOM 785 C CA . PRO A 1 106 ? -3.719 3.932 4.273 1 51.78 106 PRO A CA 1
ATOM 786 C C . PRO A 1 106 ? -2.24 3.619 4.055 1 51.78 106 PRO A C 1
ATOM 788 O O . PRO A 1 106 ? -1.529 4.398 3.416 1 51.78 106 PRO A O 1
ATOM 791 N N . GLY A 1 107 ? -1.809 2.439 4.504 1 51.97 107 GLY A N 1
ATOM 792 C CA . GLY A 1 107 ? -0.43 1.982 4.438 1 51.97 107 GLY A CA 1
ATOM 793 C C . GLY A 1 107 ? 0.386 2.371 5.656 1 51.97 107 GLY A C 1
ATOM 794 O O . GLY A 1 107 ? 1.462 1.816 5.891 1 51.97 107 GLY A O 1
ATOM 795 N N . PHE A 1 108 ? -0.129 3.398 6.395 1 50.03 108 PHE A N 1
ATOM 796 C CA . PHE A 1 108 ? 0.582 3.738 7.621 1 50.03 108 PHE A CA 1
ATOM 797 C C . PHE A 1 108 ? -0.322 3.566 8.836 1 50.03 108 PHE A C 1
ATOM 799 O O . PHE A 1 108 ? -1.544 3.693 8.734 1 50.03 108 PHE A O 1
ATOM 806 N N . MET B 1 1 ? -19.156 36.125 16.609 1 69.44 1 MET B N 1
ATOM 807 C CA . MET B 1 1 ? -19.812 35.281 15.602 1 69.44 1 MET B CA 1
ATOM 808 C C . MET B 1 1 ? -18.797 34.469 14.805 1 69.44 1 MET B C 1
ATOM 810 O O . MET B 1 1 ? -19.016 33.312 14.523 1 69.44 1 MET B O 1
ATOM 814 N N . PHE B 1 2 ? -17.547 34.875 14.594 1 82.88 2 PHE B N 1
ATOM 815 C CA . PHE B 1 2 ? -16.422 34.312 13.883 1 82.88 2 PHE B CA 1
ATOM 816 C C . PHE B 1 2 ? -15.867 33.094 14.641 1 82.88 2 PHE B C 1
ATOM 818 O O . PHE B 1 2 ? -15.68 32.031 14.055 1 82.88 2 PHE B O 1
ATOM 825 N N . GLY B 1 3 ? -15.961 33.188 15.859 1 84.19 3 GLY B N 1
ATOM 826 C CA . GLY B 1 3 ? -15.445 32.125 16.719 1 84.19 3 GLY B CA 1
ATOM 827 C C . GLY B 1 3 ? -16.312 30.891 16.703 1 84.19 3 GLY B C 1
ATOM 828 O O . GLY B 1 3 ? -15.805 29.766 16.625 1 84.19 3 GLY B O 1
ATOM 829 N N . LEU B 1 4 ? -17.672 31.203 16.703 1 89.19 4 LEU B N 1
ATOM 830 C CA . LEU B 1 4 ? -18.625 30.094 16.688 1 89.19 4 LEU B CA 1
ATOM 831 C C . LEU B 1 4 ? -18.578 29.359 15.352 1 89.19 4 LEU B C 1
ATOM 833 O O . LEU B 1 4 ? -18.719 28.141 15.312 1 89.19 4 LEU B O 1
ATOM 837 N N . ASP B 1 5 ? -18.375 30.125 14.227 1 90.06 5 ASP B N 1
ATOM 838 C CA . ASP B 1 5 ? -18.297 29.547 12.883 1 90.06 5 ASP B CA 1
ATOM 839 C C . ASP B 1 5 ? -17.062 28.672 12.742 1 90.06 5 ASP B C 1
ATOM 841 O O . ASP B 1 5 ? -17.125 27.578 12.172 1 90.06 5 ASP B O 1
ATOM 845 N N . ILE B 1 6 ? -15.922 29.062 13.312 1 89.06 6 ILE B N 1
ATOM 846 C CA . ILE B 1 6 ? -14.664 28.312 13.266 1 89.06 6 ILE B CA 1
ATOM 847 C C . ILE B 1 6 ? -14.797 27.047 14.094 1 89.06 6 ILE B C 1
ATOM 849 O O . ILE B 1 6 ? -14.359 25.969 13.664 1 89.06 6 ILE B O 1
ATOM 853 N N . LEU B 1 7 ? -15.422 27.125 15.195 1 89.31 7 LEU B N 1
ATOM 854 C CA . LEU B 1 7 ? -15.625 25.969 16.062 1 89.31 7 LEU B CA 1
ATOM 855 C C . LEU B 1 7 ? -16.484 24.922 15.367 1 89.31 7 LEU B C 1
ATOM 857 O O . LEU B 1 7 ? -16.203 23.734 15.438 1 89.31 7 LEU B O 1
ATOM 861 N N . LYS B 1 8 ? -17.656 25.422 14.789 1 91.31 8 LYS B N 1
ATOM 862 C CA . LYS B 1 8 ? -18.531 24.516 14.055 1 91.31 8 LYS B CA 1
ATOM 863 C C . LYS B 1 8 ? -17.797 23.812 12.922 1 91.31 8 LYS B C 1
ATOM 865 O O . LYS B 1 8 ? -17.953 22.609 12.719 1 91.31 8 LYS B O 1
ATOM 870 N N . LYS B 1 9 ? -17.047 24.5 12.195 1 90.12 9 LYS B N 1
ATOM 871 C CA . LYS B 1 9 ? -16.266 23.938 11.086 1 90.12 9 LYS B CA 1
ATOM 872 C C . LYS B 1 9 ? -15.219 22.953 11.602 1 90.12 9 LYS B C 1
ATOM 874 O O . LYS B 1 9 ? -14.992 21.906 10.992 1 90.12 9 LYS B O 1
ATOM 879 N N . ALA B 1 10 ? -14.586 23.25 12.719 1 88.5 10 ALA B N 1
ATOM 880 C CA . ALA B 1 10 ? -13.609 22.359 13.344 1 88.5 10 ALA B CA 1
ATOM 881 C C . ALA B 1 10 ? -14.266 21.047 13.758 1 88.5 10 ALA B C 1
ATOM 883 O O . ALA B 1 10 ? -13.719 19.969 13.516 1 88.5 10 ALA B O 1
ATOM 884 N N . GLN B 1 11 ? -15.414 21.141 14.273 1 92.25 11 GLN B N 1
ATOM 885 C CA . GLN B 1 11 ? -16.172 19.969 14.672 1 92.25 11 GLN B CA 1
ATOM 886 C C . GLN B 1 11 ? -16.547 19.109 13.469 1 92.25 11 GLN B C 1
ATOM 888 O O . GLN B 1 11 ? -16.484 17.891 13.516 1 92.25 11 GLN B O 1
ATOM 893 N N . GLU B 1 12 ? -16.984 19.828 12.445 1 91.06 12 GLU B N 1
ATOM 894 C CA . GLU B 1 12 ? -17.344 19.141 11.211 1 91.06 12 GLU B CA 1
ATOM 895 C C . GLU B 1 12 ? -16.141 18.438 10.602 1 91.06 12 GLU B C 1
ATOM 897 O O . GLU B 1 12 ? -16.25 17.297 10.141 1 91.06 12 GLU B O 1
ATOM 902 N N . PHE B 1 13 ? -15.047 19.047 10.594 1 86.94 13 PHE B N 1
ATOM 903 C CA . PHE B 1 13 ? -13.812 18.438 10.109 1 86.94 13 PHE B CA 1
ATOM 904 C C . PHE B 1 13 ? -13.453 17.203 10.914 1 86.94 13 PHE B C 1
ATOM 906 O O . PHE B 1 13 ? -13.141 16.156 10.344 1 86.94 13 PHE B O 1
ATOM 913 N N . GLN B 1 14 ? -13.484 17.297 12.148 1 91.06 14 GLN B N 1
ATOM 914 C CA . GLN B 1 14 ? -13.172 16.172 13.023 1 91.06 14 GLN B CA 1
ATOM 915 C C . GLN B 1 14 ? -14.109 14.984 12.766 1 91.06 14 GLN B C 1
ATOM 917 O O . GLN B 1 14 ? -13.664 13.836 12.703 1 91.06 14 GLN B O 1
ATOM 922 N N . ALA B 1 15 ? -15.383 15.297 12.648 1 92.69 15 ALA B N 1
ATOM 923 C CA . ALA B 1 15 ? -16.375 14.258 12.391 1 92.69 15 ALA B CA 1
ATOM 924 C C . ALA B 1 15 ? -16.156 13.602 11.031 1 92.69 15 ALA B C 1
ATOM 926 O O . ALA B 1 15 ? -16.219 12.383 10.898 1 92.69 15 ALA B O 1
ATOM 927 N N . ASN B 1 16 ? -15.883 14.406 10.008 1 91.75 16 ASN B N 1
ATOM 928 C CA . ASN B 1 16 ? -15.633 13.898 8.664 1 91.75 16 ASN B CA 1
ATOM 929 C C . ASN B 1 16 ? -14.375 13.039 8.609 1 91.75 16 ASN B C 1
ATOM 931 O O . ASN B 1 16 ? -14.352 12.008 7.941 1 91.75 16 ASN B O 1
ATOM 935 N N . MET B 1 17 ? -13.406 13.438 9.305 1 86.94 17 MET B N 1
ATOM 936 C CA . MET B 1 17 ? -12.164 12.672 9.367 1 86.94 17 MET B CA 1
ATOM 937 C C . MET B 1 17 ? -12.383 11.328 10.062 1 86.94 17 MET B C 1
ATOM 939 O O . MET B 1 17 ? -11.867 10.305 9.617 1 86.94 17 MET B O 1
ATOM 943 N N . ALA B 1 18 ? -13.094 11.305 11.133 1 90.25 18 ALA B N 1
ATOM 944 C CA . ALA B 1 18 ? -13.406 10.062 11.836 1 90.25 18 ALA B CA 1
ATOM 945 C C . ALA B 1 18 ? -14.164 9.102 10.93 1 90.25 18 ALA B C 1
ATOM 947 O O . ALA B 1 18 ? -13.867 7.902 10.906 1 90.25 18 ALA B O 1
ATOM 948 N N . LYS B 1 19 ? -15.078 9.672 10.188 1 92.25 19 LYS B N 1
ATOM 949 C CA . LYS B 1 19 ? -15.852 8.859 9.258 1 92.25 19 LYS B CA 1
ATOM 950 C C . LYS B 1 19 ? -14.969 8.289 8.148 1 92.25 19 LYS B C 1
ATOM 952 O O . LYS B 1 19 ? -15.094 7.121 7.785 1 92.25 19 LYS B O 1
ATOM 957 N N . ALA B 1 20 ? -14.078 9.109 7.621 1 88.62 20 ALA B N 1
ATOM 958 C CA . ALA B 1 20 ? -13.148 8.664 6.59 1 88.62 20 ALA B CA 1
ATOM 959 C C . ALA B 1 20 ? -12.25 7.543 7.102 1 88.62 20 ALA B C 1
ATOM 961 O O . ALA B 1 20 ? -11.984 6.578 6.387 1 88.62 20 ALA B O 1
ATOM 962 N N . LYS B 1 21 ? -11.836 7.699 8.336 1 89.44 21 LYS B N 1
ATOM 963 C CA . LYS B 1 21 ? -11 6.672 8.953 1 89.44 21 LYS B CA 1
ATOM 964 C C . LYS B 1 21 ? -11.75 5.344 9.047 1 89.44 21 LYS B C 1
ATOM 966 O O . LYS B 1 21 ? -11.172 4.281 8.789 1 89.44 21 LYS B O 1
ATOM 971 N N . GLU B 1 22 ? -12.969 5.387 9.414 1 92.38 22 GLU B N 1
ATOM 972 C CA . GLU B 1 22 ? -13.797 4.191 9.508 1 92.38 22 GLU B CA 1
ATOM 973 C C . GLU B 1 22 ? -14.008 3.551 8.141 1 92.38 22 GLU B C 1
ATOM 975 O O . GLU B 1 22 ? -13.93 2.33 8 1 92.38 22 GLU B O 1
ATOM 980 N N . GLU B 1 23 ? -14.258 4.414 7.176 1 93.38 23 GLU B N 1
ATOM 981 C CA . GLU B 1 23 ? -14.461 3.91 5.82 1 93.38 23 GLU B CA 1
ATOM 982 C C . GLU B 1 23 ? -13.188 3.289 5.262 1 93.38 23 GLU B C 1
ATOM 984 O O . GLU B 1 23 ? -13.234 2.27 4.57 1 93.38 23 GLU B O 1
ATOM 989 N N . LEU B 1 24 ? -12.055 3.883 5.527 1 90.44 24 LEU B N 1
ATOM 990 C CA . LEU B 1 24 ? -10.766 3.348 5.09 1 90.44 24 LEU B CA 1
ATOM 991 C C . LEU B 1 24 ? -10.5 1.988 5.727 1 90.44 24 LEU B C 1
ATOM 993 O O . LEU B 1 24 ? -9.977 1.084 5.074 1 90.44 24 LEU B O 1
ATOM 997 N N . ALA B 1 25 ? -10.836 1.833 6.984 1 91.19 25 ALA B N 1
ATOM 998 C CA . ALA B 1 25 ? -10.617 0.578 7.699 1 91.19 25 ALA B CA 1
ATOM 999 C C . ALA B 1 25 ? -11.453 -0.549 7.09 1 91.19 25 ALA B C 1
ATOM 1001 O O . ALA B 1 25 ? -11.086 -1.722 7.188 1 91.19 25 ALA B O 1
ATOM 1002 N N . ARG B 1 26 ? -12.523 -0.147 6.383 1 95.38 26 ARG B N 1
ATOM 1003 C CA . ARG B 1 26 ? -13.438 -1.143 5.828 1 95.38 26 ARG B CA 1
ATOM 1004 C C . ARG B 1 26 ? -13.211 -1.317 4.332 1 95.38 26 ARG B C 1
ATOM 1006 O O . ARG B 1 26 ? -13.844 -2.162 3.695 1 95.38 26 ARG B O 1
ATOM 1013 N N . LEU B 1 27 ? -12.391 -0.567 3.836 1 96.25 27 LEU B N 1
ATOM 1014 C CA . LEU B 1 27 ? -12.172 -0.567 2.393 1 96.25 27 LEU B CA 1
ATOM 1015 C C . LEU B 1 27 ? -11.648 -1.919 1.922 1 96.25 27 LEU B C 1
ATOM 1017 O O . LEU B 1 27 ? -10.711 -2.465 2.512 1 96.25 27 LEU B O 1
ATOM 1021 N N . THR B 1 28 ? -12.305 -2.477 1.01 1 98.06 28 THR B N 1
ATOM 1022 C CA . THR B 1 28 ? -11.867 -3.664 0.288 1 98.06 28 THR B CA 1
ATOM 1023 C C . THR B 1 28 ? -12.117 -3.512 -1.209 1 98.06 28 THR B C 1
ATOM 1025 O O . THR B 1 28 ? -13.18 -3.041 -1.619 1 98.06 28 THR B O 1
ATOM 1028 N N . VAL B 1 29 ? -11.172 -3.854 -2.006 1 98.25 29 VAL B N 1
ATOM 1029 C CA . VAL B 1 29 ? -11.328 -3.783 -3.455 1 98.25 29 VAL B CA 1
ATOM 1030 C C . VAL B 1 29 ? -11.094 -5.164 -4.066 1 98.25 29 VAL B C 1
ATOM 1032 O O . VAL B 1 29 ? -10.406 -6.004 -3.48 1 98.25 29 VAL B O 1
ATOM 1035 N N . THR B 1 30 ? -11.766 -5.371 -5.172 1 98.69 30 THR B N 1
ATOM 1036 C CA . THR B 1 30 ? -11.562 -6.582 -5.961 1 98.69 30 THR B CA 1
ATOM 1037 C C . THR B 1 30 ? -11.133 -6.234 -7.383 1 98.69 30 THR B C 1
ATOM 1039 O O . THR B 1 30 ? -11.766 -5.406 -8.047 1 98.69 30 THR B O 1
ATOM 1042 N N . GLU B 1 31 ? -9.992 -6.785 -7.758 1 98.5 31 GLU B N 1
ATOM 1043 C CA . GLU B 1 31 ? -9.484 -6.582 -9.109 1 98.5 31 GLU B CA 1
ATOM 1044 C C . GLU B 1 31 ? -9.102 -7.906 -9.766 1 98.5 31 GLU B C 1
ATOM 1046 O O . GLU B 1 31 ? -9.031 -8.938 -9.094 1 98.5 31 GLU B O 1
ATOM 1051 N N . GLN B 1 32 ? -8.945 -7.895 -11.055 1 98.44 32 GLN B N 1
ATOM 1052 C CA . GLN B 1 32 ? -8.539 -9.07 -11.812 1 98.44 32 GLN B CA 1
ATOM 10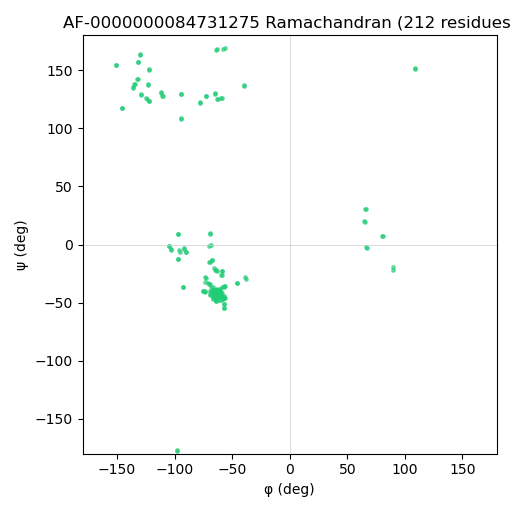53 C C . GLN B 1 32 ? -7.41 -8.742 -12.781 1 98.44 32 GLN B C 1
ATOM 1055 O O . GLN B 1 32 ? -7.176 -7.566 -13.086 1 98.44 32 GLN B O 1
ATOM 1060 N N . SER B 1 33 ? -6.719 -9.836 -13.102 1 98.12 33 SER B N 1
ATOM 1061 C CA . SER B 1 33 ? -5.762 -9.672 -14.188 1 98.12 33 SER B CA 1
ATOM 1062 C C . SER B 1 33 ? -6.469 -9.336 -15.5 1 98.12 33 SER B C 1
ATOM 1064 O O . SER B 1 33 ? -7.699 -9.398 -15.578 1 98.12 33 SER B O 1
ATOM 1066 N N . ASP B 1 34 ? -5.672 -8.914 -16.5 1 94.69 34 ASP B N 1
ATOM 1067 C CA . ASP B 1 34 ? -6.238 -8.508 -17.781 1 94.69 34 ASP B CA 1
ATOM 1068 C C . ASP B 1 34 ? -7.055 -9.641 -18.391 1 94.69 34 ASP B C 1
ATOM 1070 O O . ASP B 1 34 ? -8.109 -9.398 -18.984 1 94.69 34 ASP B O 1
ATOM 1074 N N . ASN B 1 35 ? -6.625 -10.859 -18.234 1 95.25 35 ASN B N 1
ATOM 1075 C CA . ASN B 1 35 ? -7.293 -12 -18.859 1 95.25 35 ASN B CA 1
ATOM 1076 C C . ASN B 1 35 ? -8.352 -12.609 -17.938 1 95.25 35 ASN B C 1
ATOM 1078 O O . ASN B 1 35 ? -9 -13.586 -18.312 1 95.25 35 ASN B O 1
ATOM 1082 N N . GLY B 1 36 ? -8.453 -12.086 -16.734 1 97.06 36 GLY B N 1
ATOM 1083 C CA . GLY B 1 36 ? -9.484 -12.523 -15.797 1 97.06 36 GLY B CA 1
ATOM 1084 C C . GLY B 1 36 ? -9.133 -13.812 -15.078 1 97.06 36 GLY B C 1
ATOM 1085 O O . GLY B 1 36 ? -9.938 -14.344 -14.312 1 97.06 36 GLY B O 1
ATOM 1086 N N . LEU B 1 37 ? -7.957 -14.273 -15.25 1 97.31 37 LEU B N 1
ATOM 1087 C CA . LEU B 1 37 ? -7.594 -15.594 -14.734 1 97.31 37 LEU B CA 1
ATOM 1088 C C . LEU B 1 37 ? -7.039 -15.492 -13.32 1 97.31 37 LEU B C 1
ATOM 1090 O O . LEU B 1 37 ? -6.785 -16.5 -12.672 1 97.31 37 LEU B O 1
ATOM 1094 N N . VAL B 1 38 ? -6.855 -14.281 -12.859 1 98.56 38 VAL B N 1
ATOM 1095 C CA . VAL B 1 38 ? -6.441 -14.016 -11.484 1 98.56 38 VAL B CA 1
ATOM 1096 C C . VAL B 1 38 ? -7.379 -12.992 -10.859 1 98.56 38 VAL B C 1
ATOM 1098 O O . VAL B 1 38 ? -7.656 -11.945 -11.453 1 98.56 38 VAL B O 1
ATOM 1101 N N . GLN B 1 39 ? -7.879 -13.312 -9.727 1 98.69 39 GLN B N 1
ATOM 1102 C CA . GLN B 1 39 ? -8.695 -12.375 -8.961 1 98.69 39 GLN B CA 1
ATOM 1103 C C . GLN B 1 39 ? -8.117 -12.141 -7.57 1 98.69 39 GLN B C 1
ATOM 1105 O O . GLN B 1 39 ? -7.73 -13.094 -6.887 1 98.69 39 GLN B O 1
ATOM 1110 N N . ILE B 1 40 ? -8.133 -10.867 -7.164 1 98.69 40 ILE B N 1
ATOM 1111 C CA . ILE B 1 40 ? -7.508 -10.523 -5.895 1 98.69 40 ILE B CA 1
ATOM 1112 C C . ILE B 1 40 ? -8.438 -9.609 -5.094 1 98.69 40 ILE B C 1
ATOM 1114 O O . ILE B 1 40 ? -9.078 -8.719 -5.66 1 98.69 40 ILE B O 1
ATOM 1118 N N . GLU B 1 41 ? -8.523 -9.852 -3.855 1 98.81 41 GLU B N 1
ATOM 1119 C CA . GLU B 1 41 ? -9.148 -8.945 -2.893 1 98.81 41 GLU B CA 1
ATOM 1120 C C . GLU B 1 41 ? -8.109 -8.328 -1.963 1 98.81 41 GLU B C 1
ATOM 1122 O O . GLU B 1 41 ? -7.301 -9.039 -1.362 1 98.81 41 GLU B O 1
ATOM 1127 N N . MET B 1 42 ? -8.125 -6.996 -1.876 1 98.5 42 MET B N 1
ATOM 1128 C CA . MET B 1 42 ? -7.141 -6.262 -1.087 1 98.5 42 MET B CA 1
ATOM 1129 C C . MET B 1 42 ? -7.82 -5.227 -0.197 1 98.5 42 MET B C 1
ATOM 1131 O O . MET B 1 42 ? -8.773 -4.566 -0.618 1 98.5 42 MET B O 1
ATOM 1135 N N . ASN B 1 43 ? -7.281 -5.055 1.024 1 97.38 43 ASN B N 1
ATOM 1136 C CA . ASN B 1 43 ? -7.879 -4.051 1.898 1 97.38 43 ASN B CA 1
ATOM 1137 C C . ASN B 1 43 ? -7.102 -2.738 1.857 1 97.38 43 ASN B C 1
ATOM 1139 O O . ASN B 1 43 ? -6.145 -2.604 1.094 1 97.38 43 ASN B O 1
ATOM 1143 N N . GLY B 1 44 ? -7.539 -1.796 2.654 1 93.94 44 GLY B N 1
ATOM 1144 C CA . GLY B 1 44 ? -7.004 -0.444 2.645 1 93.94 44 GLY B CA 1
ATOM 1145 C C . GLY B 1 44 ? -5.566 -0.368 3.133 1 93.94 44 GLY B C 1
ATOM 1146 O O . GLY B 1 44 ? -4.895 0.648 2.945 1 93.94 44 GLY B O 1
ATOM 1147 N N . LYS B 1 45 ? -5.078 -1.381 3.73 1 92.88 45 LYS B N 1
ATOM 1148 C CA . LYS B 1 45 ? -3.703 -1.449 4.219 1 92.88 45 LYS B CA 1
ATOM 1149 C C . LYS B 1 45 ? -2.799 -2.168 3.219 1 92.88 45 LYS B C 1
ATOM 1151 O O . LYS B 1 45 ? -1.688 -2.576 3.559 1 92.88 45 LYS B O 1
ATOM 1156 N N . PHE B 1 46 ? -3.303 -2.438 2.039 1 96.56 46 PHE B N 1
ATOM 1157 C CA . PHE B 1 46 ? -2.6 -3.129 0.965 1 96.56 46 PHE B CA 1
ATOM 1158 C C . PHE B 1 46 ? -2.301 -4.57 1.354 1 96.56 46 PHE B C 1
ATOM 1160 O O . PHE B 1 46 ? -1.266 -5.121 0.974 1 96.56 46 PHE B O 1
ATOM 1167 N N . GLU B 1 47 ? -3.203 -5.098 2.172 1 97.44 47 GLU B N 1
ATOM 1168 C CA . GLU B 1 47 ? -3.137 -6.52 2.504 1 97.44 47 GLU B CA 1
ATOM 1169 C C . GLU B 1 47 ? -4.039 -7.34 1.591 1 97.44 47 GLU B C 1
ATOM 1171 O O . GLU B 1 47 ? -5.211 -7.004 1.402 1 97.44 47 GLU B O 1
ATOM 1176 N N . VAL B 1 48 ? -3.443 -8.359 1.042 1 98.69 48 VAL B N 1
ATOM 1177 C CA . VAL B 1 48 ? -4.238 -9.266 0.216 1 98.69 48 VAL B CA 1
ATOM 1178 C C . VAL B 1 48 ? -5.059 -10.195 1.107 1 98.69 48 VAL B C 1
ATOM 1180 O O . VAL B 1 48 ? -4.5 -10.914 1.945 1 98.69 48 VAL B O 1
ATOM 1183 N N . LEU B 1 49 ? -6.34 -10.172 0.947 1 98.56 49 LEU B N 1
ATOM 1184 C CA . LEU B 1 49 ? -7.266 -10.977 1.746 1 98.56 49 LEU B CA 1
ATOM 1185 C C . LEU B 1 49 ? -7.555 -12.305 1.07 1 98.56 49 LEU B C 1
ATOM 1187 O O . LEU B 1 49 ? -7.707 -13.328 1.744 1 98.56 49 LEU B O 1
ATOM 1191 N N . SER B 1 50 ? -7.633 -12.258 -0.274 1 98.62 50 SER B N 1
ATOM 1192 C CA . SER B 1 50 ? -7.875 -13.469 -1.055 1 98.62 50 SER B CA 1
ATOM 1193 C C . SER B 1 50 ? -7.25 -13.359 -2.441 1 98.62 50 SER B C 1
ATOM 1195 O O . SER B 1 50 ? -7.059 -12.266 -2.963 1 98.62 50 SER B O 1
ATOM 1197 N N . LEU B 1 51 ? -6.945 -14.508 -2.998 1 98.75 51 LEU B N 1
ATOM 1198 C CA . LEU B 1 51 ? -6.34 -14.656 -4.32 1 98.75 51 LEU B CA 1
ATOM 1199 C C . LEU B 1 51 ? -6.844 -15.914 -5.012 1 98.75 51 LEU B C 1
ATOM 1201 O O . LEU B 1 51 ? -6.68 -17.031 -4.492 1 98.75 51 LEU B O 1
ATOM 1205 N N . THR B 1 52 ? -7.492 -15.742 -6.105 1 98.38 52 THR B N 1
ATOM 1206 C CA . THR B 1 52 ? -7.965 -16.859 -6.91 1 98.38 52 THR B CA 1
ATOM 1207 C C . THR B 1 52 ? -7.203 -16.938 -8.234 1 98.38 52 THR B C 1
ATOM 1209 O O . THR B 1 52 ? -7.07 -15.93 -8.938 1 98.38 52 THR B O 1
ATOM 1212 N N . ILE B 1 53 ? -6.734 -18.094 -8.516 1 98 53 ILE B N 1
ATOM 1213 C CA . ILE B 1 53 ? -5.945 -18.328 -9.719 1 98 53 ILE B CA 1
ATOM 1214 C C . ILE B 1 53 ? -6.574 -19.438 -10.547 1 98 53 ILE B C 1
ATOM 1216 O O . ILE B 1 53 ? -6.801 -20.547 -10.039 1 98 53 ILE B O 1
ATOM 1220 N N . ASP B 1 54 ? -6.848 -19.172 -11.789 1 96.69 54 ASP B N 1
ATOM 1221 C CA . ASP B 1 54 ? -7.305 -20.219 -12.688 1 96.69 54 ASP B CA 1
ATOM 1222 C C . ASP B 1 54 ? -6.223 -21.266 -12.891 1 96.69 54 ASP B C 1
ATOM 1224 O O . ASP B 1 54 ? -5.078 -20.938 -13.211 1 96.69 54 ASP B O 1
ATOM 1228 N N . PRO B 1 55 ? -6.551 -22.453 -12.742 1 93.81 55 PRO B N 1
ATOM 1229 C CA . PRO B 1 55 ? -5.551 -23.516 -12.836 1 93.81 55 PRO B CA 1
ATOM 1230 C C . PRO B 1 55 ? -4.848 -23.547 -14.195 1 93.81 55 PRO B C 1
ATOM 1232 O O . PRO B 1 55 ? -3.719 -24.031 -14.297 1 93.81 55 PRO B O 1
ATOM 1235 N N . SER B 1 56 ? -5.441 -23.094 -15.227 1 94.31 56 SER B N 1
ATOM 1236 C CA . SER B 1 56 ? -4.828 -23.078 -16.547 1 94.31 56 SER B CA 1
ATOM 1237 C C . SER B 1 56 ? -3.533 -22.281 -16.562 1 94.31 56 SER B C 1
ATOM 1239 O O . SER B 1 56 ? -2.646 -22.516 -17.375 1 94.31 56 SER B O 1
ATOM 1241 N N . LEU B 1 57 ? -3.373 -21.375 -15.633 1 95.31 57 LEU B N 1
ATOM 1242 C CA . LEU B 1 57 ? -2.184 -20.531 -15.555 1 95.31 57 LEU B CA 1
ATOM 1243 C C . LEU B 1 57 ? -0.983 -21.328 -15.055 1 95.31 57 LEU B C 1
ATOM 1245 O O . LEU B 1 57 ? 0.161 -21.016 -15.375 1 95.31 57 LEU B O 1
ATOM 1249 N N . CYS B 1 58 ? -1.281 -22.328 -14.281 1 93.25 58 CYS B N 1
ATOM 1250 C CA . CYS B 1 58 ? -0.209 -23.125 -13.695 1 93.25 58 CYS B CA 1
ATOM 1251 C C . CYS B 1 58 ? 0.504 -23.953 -14.758 1 93.25 58 CYS B C 1
ATOM 1253 O O . CYS B 1 58 ? 1.621 -24.422 -14.539 1 93.25 58 CYS B O 1
ATOM 1255 N N . SER B 1 59 ? -0.126 -24.062 -15.93 1 92.5 59 SER B N 1
ATOM 1256 C CA . SER B 1 59 ? 0.454 -24.875 -17 1 92.5 59 SER B CA 1
ATOM 1257 C C . SER B 1 59 ? 1.075 -24 -18.078 1 92.5 59 SER B C 1
ATOM 1259 O O . SER B 1 59 ? 1.684 -24.516 -19.031 1 92.5 59 SER B O 1
ATOM 1261 N N . GLN B 1 60 ? 0.994 -22.672 -17.938 1 92.81 60 GLN B N 1
ATOM 1262 C CA . GLN B 1 60 ? 1.438 -21.75 -18.984 1 92.81 60 GLN B CA 1
ATOM 1263 C C . GLN B 1 60 ? 2.861 -21.266 -18.719 1 92.81 60 GLN B C 1
ATOM 1265 O O . GLN B 1 60 ? 3.432 -20.531 -19.516 1 92.81 60 GLN B O 1
ATOM 1270 N N . GLY B 1 61 ? 3.436 -21.641 -17.578 1 91.19 61 GLY B N 1
ATOM 1271 C CA . GLY B 1 61 ? 4.789 -21.219 -17.234 1 91.19 61 GLY B CA 1
ATOM 1272 C C . GLY B 1 61 ? 4.836 -20.203 -16.109 1 91.19 61 GLY B C 1
ATOM 1273 O O . GLY B 1 61 ? 3.896 -19.422 -15.93 1 91.19 61 GLY B O 1
ATOM 1274 N N . GLU B 1 62 ? 5.867 -20.234 -15.461 1 92.69 62 GLU B N 1
ATOM 1275 C CA . GLU B 1 62 ? 6.047 -19.375 -14.297 1 92.69 62 GLU B CA 1
ATOM 1276 C C . GLU B 1 62 ? 5.98 -17.906 -14.672 1 92.69 62 GLU B C 1
ATOM 1278 O O . GLU B 1 62 ? 5.406 -17.094 -13.945 1 92.69 62 GLU B O 1
ATOM 1283 N N . GLY B 1 63 ? 6.586 -17.547 -15.805 1 94.44 63 GLY B N 1
ATOM 1284 C CA . GLY B 1 63 ? 6.59 -16.156 -16.25 1 94.44 63 GLY B CA 1
ATOM 1285 C C . GLY B 1 63 ? 5.199 -15.609 -16.5 1 94.44 63 GLY B C 1
ATOM 1286 O O . GLY B 1 63 ? 4.891 -14.484 -16.094 1 94.44 63 GLY B O 1
ATOM 1287 N N . VAL B 1 64 ? 4.414 -16.453 -17.172 1 94.94 64 VAL B N 1
ATOM 1288 C CA . VAL B 1 64 ? 3.051 -16.031 -17.484 1 94.94 64 VAL B CA 1
ATOM 1289 C C . VAL B 1 64 ? 2.244 -15.906 -16.203 1 94.94 64 VAL B C 1
ATOM 1291 O O . VAL B 1 64 ? 1.56 -14.898 -15.984 1 94.94 64 VAL B O 1
ATOM 1294 N N . LEU B 1 65 ? 2.326 -16.891 -15.32 1 96.75 65 LEU B N 1
ATOM 1295 C CA . LEU B 1 65 ? 1.638 -16.875 -14.031 1 96.75 65 LEU B CA 1
ATOM 1296 C C . LEU B 1 65 ? 2.021 -15.648 -13.211 1 96.75 65 LEU B C 1
ATOM 1298 O O . LEU B 1 65 ? 1.15 -14.906 -12.75 1 96.75 65 LEU B O 1
ATOM 1302 N N . SER B 1 66 ? 3.303 -15.43 -13.07 1 97.81 66 SER B N 1
ATOM 1303 C CA . SER B 1 66 ? 3.807 -14.32 -12.266 1 97.81 66 SER B CA 1
ATOM 1304 C C . SER B 1 66 ? 3.33 -12.977 -12.82 1 97.81 66 SER B C 1
ATOM 1306 O O . SER B 1 66 ? 2.939 -12.094 -12.055 1 97.81 66 SER B O 1
ATOM 1308 N N . LEU B 1 67 ? 3.371 -12.852 -14.102 1 97.38 67 LEU B N 1
ATOM 1309 C CA . LEU B 1 67 ? 2.98 -11.602 -14.742 1 97.38 67 LEU B CA 1
ATOM 1310 C C . LEU B 1 67 ? 1.512 -11.289 -14.477 1 97.38 67 LEU B C 1
ATOM 1312 O O . LEU B 1 67 ? 1.152 -10.141 -14.219 1 97.38 67 LEU B O 1
ATOM 1316 N N . GLN B 1 68 ? 0.674 -12.312 -14.602 1 97.88 68 GLN B N 1
ATOM 1317 C CA . GLN B 1 68 ? -0.751 -12.102 -14.367 1 97.88 68 GLN B CA 1
ATOM 1318 C C . GLN B 1 68 ? -1.024 -11.734 -12.914 1 97.88 68 GLN B C 1
ATOM 1320 O O . GLN B 1 68 ? -1.887 -10.898 -12.633 1 97.88 68 GLN B O 1
ATOM 1325 N N . ILE B 1 69 ? -0.32 -12.367 -11.977 1 98.5 69 ILE B N 1
ATOM 1326 C CA . ILE B 1 69 ? -0.487 -12.078 -10.555 1 98.5 69 ILE B CA 1
ATOM 1327 C C . ILE B 1 69 ? -0.005 -10.664 -10.258 1 98.5 69 ILE B C 1
ATOM 1329 O O . ILE B 1 69 ? -0.669 -9.914 -9.539 1 98.5 69 ILE B O 1
ATOM 1333 N N . ILE B 1 70 ? 1.147 -10.305 -10.828 1 98.62 70 ILE B N 1
ATOM 1334 C CA . ILE B 1 70 ? 1.665 -8.945 -10.664 1 98.62 70 ILE B CA 1
ATOM 1335 C C . ILE B 1 70 ? 0.643 -7.938 -11.18 1 98.62 70 ILE B C 1
ATOM 1337 O O . ILE B 1 70 ? 0.352 -6.941 -10.516 1 98.62 70 ILE B O 1
ATOM 1341 N N . SER B 1 71 ? 0.111 -8.203 -12.336 1 98.19 71 SER B N 1
ATOM 1342 C CA . SER B 1 71 ? -0.873 -7.316 -12.953 1 98.19 71 SER B CA 1
ATOM 1343 C C . SER B 1 71 ? -2.078 -7.109 -12.039 1 98.19 71 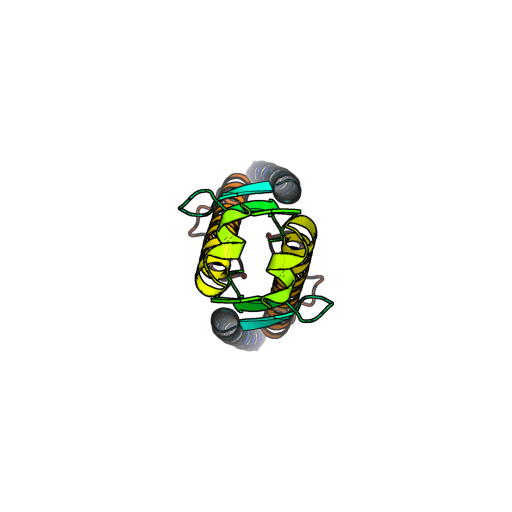SER B C 1
ATOM 1345 O O . SER B 1 71 ? -2.443 -5.973 -11.734 1 98.19 71 SER B O 1
ATOM 1347 N N . ALA B 1 72 ? -2.744 -8.172 -11.57 1 98.56 72 ALA B N 1
ATOM 1348 C CA . ALA B 1 72 ? -3.924 -8.102 -10.711 1 98.56 72 ALA B CA 1
ATOM 1349 C C . ALA B 1 72 ? -3.598 -7.402 -9.398 1 98.56 72 ALA B C 1
ATOM 1351 O O . ALA B 1 72 ? -4.387 -6.59 -8.906 1 98.56 72 ALA B O 1
ATOM 1352 N N . THR B 1 73 ? -2.426 -7.746 -8.82 1 98.75 73 THR B N 1
ATOM 1353 C CA . THR B 1 73 ? -2.023 -7.156 -7.551 1 98.75 73 THR B CA 1
ATOM 1354 C C . THR B 1 73 ? -1.818 -5.648 -7.691 1 98.75 73 THR B C 1
ATOM 1356 O O . THR B 1 73 ? -2.307 -4.871 -6.871 1 98.75 73 THR B O 1
ATOM 1359 N N . ASN B 1 74 ? -1.129 -5.246 -8.766 1 98.44 74 ASN B N 1
ATOM 1360 C CA . ASN B 1 74 ? -0.852 -3.828 -8.977 1 98.44 74 ASN B CA 1
ATOM 1361 C C . ASN B 1 74 ? -2.121 -3.055 -9.32 1 98.44 74 ASN B C 1
ATOM 1363 O O . ASN B 1 74 ? -2.268 -1.892 -8.945 1 98.44 74 ASN B O 1
ATOM 1367 N N . ARG B 1 75 ? -3.008 -3.67 -10 1 98.44 75 ARG B N 1
ATOM 1368 C CA . ARG B 1 75 ? -4.305 -3.053 -10.25 1 98.44 75 ARG B CA 1
ATOM 1369 C C . ARG B 1 75 ? -5.07 -2.84 -8.953 1 98.44 75 ARG B C 1
ATOM 1371 O O . ARG B 1 75 ? -5.676 -1.786 -8.742 1 98.44 75 ARG B O 1
ATOM 1378 N N . ALA B 1 76 ? -5.074 -3.863 -8.07 1 98.31 76 ALA B N 1
ATOM 1379 C CA . ALA B 1 76 ? -5.727 -3.746 -6.766 1 98.31 76 ALA B CA 1
ATOM 1380 C C . ALA B 1 76 ? -5.094 -2.635 -5.934 1 98.31 76 ALA B C 1
ATOM 1382 O O . ALA B 1 76 ? -5.801 -1.826 -5.328 1 98.31 76 ALA B O 1
ATOM 1383 N N . SER B 1 77 ? -3.766 -2.596 -5.93 1 97.62 77 SER B N 1
ATOM 1384 C CA . SER B 1 77 ? -3.059 -1.555 -5.191 1 97.62 77 SER B CA 1
ATOM 1385 C C . SER B 1 77 ? -3.428 -0.167 -5.707 1 97.62 77 SER B C 1
ATOM 1387 O O . SER B 1 77 ? -3.637 0.757 -4.918 1 97.62 77 SER B O 1
ATOM 1389 N N . GLU B 1 78 ? -3.479 0.003 -6.996 1 96.94 78 GLU B N 1
ATOM 1390 C CA . GLU B 1 78 ? -3.865 1.273 -7.602 1 96.94 78 GLU B CA 1
ATOM 1391 C C . GLU B 1 78 ? -5.285 1.665 -7.203 1 96.94 78 GLU B C 1
ATOM 1393 O O . GLU B 1 78 ? -5.543 2.822 -6.867 1 96.94 78 GLU B O 1
ATOM 1398 N N . LYS B 1 79 ? -6.125 0.691 -7.25 1 97.19 79 LYS B N 1
ATOM 1399 C CA . LYS B 1 79 ? -7.516 0.94 -6.883 1 97.19 79 LYS B CA 1
ATOM 1400 C C . LYS B 1 79 ? -7.633 1.347 -5.414 1 97.19 79 LYS B C 1
ATOM 1402 O O . LYS B 1 79 ? -8.414 2.238 -5.074 1 97.19 79 LYS B O 1
ATOM 1407 N N . VAL B 1 80 ? -6.914 0.654 -4.547 1 95.94 80 VAL B N 1
ATOM 1408 C CA . VAL B 1 80 ? -6.895 1.009 -3.133 1 95.94 80 VAL B CA 1
ATOM 1409 C C . VAL B 1 80 ? -6.441 2.459 -2.969 1 95.94 80 VAL B C 1
ATOM 1411 O O . VAL B 1 80 ? -7.066 3.229 -2.234 1 95.94 80 VAL B O 1
ATOM 1414 N N . ARG B 1 81 ? -5.391 2.834 -3.648 1 93.81 81 ARG B N 1
ATOM 1415 C CA . ARG B 1 81 ? -4.875 4.199 -3.584 1 93.81 81 ARG B CA 1
ATOM 1416 C C . ARG B 1 81 ? -5.926 5.203 -4.043 1 93.81 81 ARG B C 1
ATOM 1418 O O . ARG B 1 81 ? -6.117 6.242 -3.41 1 93.81 81 ARG B O 1
ATOM 1425 N N . GLU B 1 82 ? -6.59 4.91 -5.09 1 94.19 82 GLU B N 1
ATOM 1426 C CA . GLU B 1 82 ? -7.609 5.793 -5.648 1 94.19 82 GLU B CA 1
ATOM 1427 C C . GLU B 1 82 ? -8.773 5.977 -4.68 1 94.19 82 GLU B C 1
ATOM 1429 O O . GLU B 1 82 ? -9.219 7.102 -4.438 1 94.19 82 GLU B O 1
ATOM 1434 N N . GLU B 1 83 ? -9.234 4.84 -4.156 1 94.25 83 GLU B N 1
ATOM 1435 C CA . GLU B 1 83 ? -10.375 4.891 -3.246 1 94.25 83 GLU B CA 1
ATOM 1436 C C . GLU B 1 83 ? -10.008 5.594 -1.941 1 94.25 83 GLU B C 1
ATOM 1438 O O . GLU B 1 83 ? -10.812 6.352 -1.392 1 94.25 83 GLU B O 1
ATOM 1443 N N . ALA B 1 84 ? -8.828 5.316 -1.449 1 90.38 84 ALA B N 1
ATOM 1444 C CA . ALA B 1 84 ? -8.352 5.992 -0.246 1 90.38 84 ALA B CA 1
ATOM 1445 C C . ALA B 1 84 ? -8.258 7.5 -0.468 1 90.38 84 ALA B C 1
ATOM 1447 O O . ALA B 1 84 ? -8.672 8.289 0.386 1 90.38 84 ALA B O 1
ATOM 1448 N N . ALA B 1 85 ? -7.762 7.914 -1.598 1 89.12 85 ALA B N 1
ATOM 1449 C CA . ALA B 1 85 ? -7.641 9.328 -1.959 1 89.12 85 ALA B CA 1
ATOM 1450 C C . ALA B 1 85 ? -9.008 9.992 -2.018 1 89.12 85 ALA B C 1
ATOM 1452 O O . ALA B 1 85 ? -9.18 11.117 -1.532 1 89.12 85 ALA B O 1
ATOM 1453 N N . LYS B 1 86 ? -9.938 9.352 -2.561 1 91.38 86 LYS B N 1
ATOM 1454 C CA . LYS B 1 86 ? -11.297 9.867 -2.67 1 91.38 86 LYS B CA 1
ATOM 1455 C C . LYS B 1 86 ? -11.922 10.07 -1.294 1 91.38 86 LYS B C 1
ATOM 1457 O O . LYS B 1 86 ? -12.578 11.086 -1.046 1 91.38 86 LYS B O 1
ATOM 1462 N N . LEU B 1 87 ? -11.703 9.031 -0.429 1 89.38 87 LEU B N 1
ATOM 1463 C CA . LEU B 1 87 ? -12.258 9.094 0.917 1 89.38 87 LEU B CA 1
ATOM 1464 C C . LEU B 1 87 ? -11.672 10.273 1.694 1 89.38 87 LEU B C 1
ATOM 1466 O O . LEU B 1 87 ? -12.398 10.984 2.393 1 89.38 87 LEU B O 1
ATOM 1470 N N . LEU B 1 88 ? -10.383 10.5 1.561 1 84.06 88 LEU B N 1
ATOM 1471 C CA . LEU B 1 88 ? -9.703 11.602 2.24 1 84.06 88 LEU B CA 1
ATOM 1472 C C . LEU B 1 88 ? -10.141 12.945 1.669 1 84.06 88 LEU B C 1
ATOM 1474 O O . LEU B 1 88 ? -10.336 13.906 2.414 1 84.06 88 LEU B O 1
ATOM 1478 N N . GLU B 1 89 ? -10.242 13.008 0.401 1 86.88 89 GLU B N 1
ATOM 1479 C CA . GLU B 1 89 ? -10.711 14.227 -0.258 1 86.88 89 GLU B CA 1
ATOM 1480 C C . GLU B 1 89 ? -12.109 14.609 0.224 1 86.88 89 GLU B C 1
ATOM 1482 O O . GLU B 1 89 ? -12.367 15.781 0.506 1 86.88 89 GLU B O 1
ATOM 1487 N N . LYS B 1 90 ? -12.945 13.688 0.284 1 87.62 90 LYS B N 1
ATOM 1488 C CA . LYS B 1 90 ? -14.312 13.914 0.755 1 87.62 90 LYS B CA 1
ATOM 1489 C C . LYS B 1 90 ? -14.32 14.406 2.199 1 87.62 90 LYS B C 1
ATOM 1491 O O . LYS B 1 90 ? -15.133 15.266 2.561 1 87.62 90 LYS B O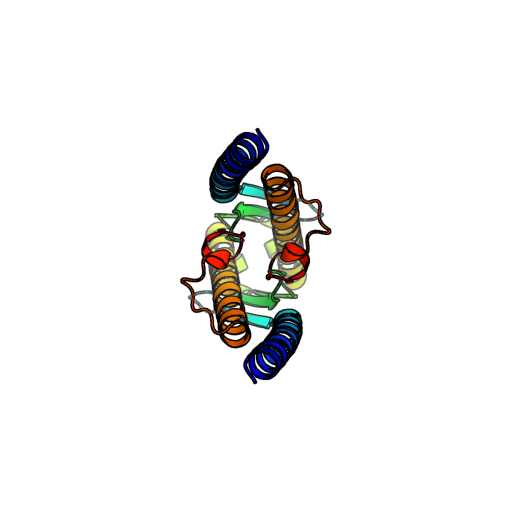 1
ATOM 1496 N N . ALA B 1 91 ? -13.414 13.859 3.025 1 86.5 91 ALA B N 1
ATOM 1497 C CA . ALA B 1 91 ? -13.367 14.188 4.449 1 86.5 91 ALA B CA 1
ATOM 1498 C C . ALA B 1 91 ? -12.758 15.57 4.672 1 86.5 91 ALA B C 1
ATOM 1500 O O . ALA B 1 91 ? -13.18 16.312 5.562 1 86.5 91 ALA B O 1
ATOM 1501 N N . THR B 1 92 ? -11.727 15.898 3.918 1 81.38 92 THR B N 1
ATOM 1502 C CA . THR B 1 92 ? -10.969 17.125 4.168 1 81.38 92 THR B CA 1
ATOM 1503 C C . THR B 1 92 ? -11.453 18.25 3.262 1 81.38 92 THR B C 1
ATOM 1505 O O . THR B 1 92 ? -11.188 19.422 3.529 1 81.38 92 THR B O 1
ATOM 1508 N N . GLY B 1 93 ? -12.25 17.906 2.27 1 77.19 93 GLY B N 1
ATOM 1509 C CA . GLY B 1 93 ? -12.594 18.891 1.268 1 77.19 93 GLY B CA 1
ATOM 1510 C C . GLY B 1 93 ? -11.406 19.328 0.42 1 77.19 93 GLY B C 1
ATOM 1511 O O . GLY B 1 93 ? -11.523 20.234 -0.41 1 77.19 93 GLY B O 1
ATOM 1512 N N . MET B 1 94 ? -10.172 18.75 0.782 1 64.88 94 MET B N 1
ATOM 1513 C CA . MET B 1 94 ? -8.961 19.141 0.066 1 64.88 94 MET B CA 1
ATOM 1514 C C . MET B 1 94 ? -8.664 18.172 -1.066 1 64.88 94 MET B C 1
ATOM 1516 O O . MET B 1 94 ? -8.727 16.953 -0.877 1 64.88 94 MET B O 1
ATOM 1520 N N . GLY B 1 95 ? -8.844 18.547 -2.373 1 56.91 95 GLY B N 1
ATOM 1521 C CA . GLY B 1 95 ? -8.547 17.75 -3.559 1 56.91 95 GLY B CA 1
ATOM 1522 C C . GLY B 1 95 ? -7.102 17.312 -3.637 1 56.91 95 GLY B C 1
ATOM 1523 O O . GLY B 1 95 ? -6.312 17.594 -2.727 1 56.91 95 GLY B O 1
ATOM 1524 N N . PRO B 1 96 ? -6.68 16.375 -4.539 1 58 96 PRO B N 1
ATOM 1525 C CA . PRO B 1 96 ? -5.336 15.82 -4.707 1 58 96 PRO B CA 1
ATOM 1526 C C . PRO B 1 96 ? -4.242 16.875 -4.52 1 58 96 PRO B C 1
ATOM 1528 O O . PRO B 1 96 ? -3.082 16.516 -4.277 1 58 96 PRO B O 1
ATOM 1531 N N . GLY B 1 97 ? -4.48 18.047 -4.773 1 51.97 97 GLY B N 1
ATOM 1532 C CA . GLY B 1 97 ? -3.523 19.141 -4.707 1 51.97 97 GLY B CA 1
ATOM 1533 C C . GLY B 1 97 ? -3.121 19.5 -3.287 1 51.97 97 GLY B C 1
ATOM 1534 O O . GLY B 1 97 ? -2.434 20.5 -3.064 1 51.97 97 GLY B O 1
ATOM 1535 N N . ASN B 1 98 ? -3.656 18.859 -2.34 1 52.16 98 ASN B N 1
ATOM 1536 C CA . ASN B 1 98 ? -3.408 19.266 -0.963 1 52.16 98 ASN B CA 1
ATOM 1537 C C . ASN B 1 98 ? -1.991 18.922 -0.519 1 52.16 98 ASN B C 1
ATOM 1539 O O . ASN B 1 98 ? -1.462 17.875 -0.895 1 52.16 98 ASN B O 1
ATOM 1543 N N . PRO B 1 99 ? -1.333 19.891 -0.023 1 52.91 99 PRO B N 1
ATOM 1544 C CA . PRO B 1 99 ? 0.072 19.828 0.389 1 52.91 99 PRO B CA 1
ATOM 1545 C C . PRO B 1 99 ? 0.397 18.578 1.202 1 52.91 99 PRO B C 1
ATOM 1547 O O . PRO B 1 99 ? 1.508 18.047 1.112 1 52.91 99 PRO B O 1
ATOM 1550 N N . LEU B 1 100 ? -0.576 18.188 1.937 1 55.09 100 LEU B N 1
ATOM 1551 C CA . LEU B 1 100 ? -0.283 17.016 2.756 1 55.09 100 LEU B CA 1
ATOM 1552 C C . LEU B 1 100 ? -0.062 15.781 1.887 1 55.09 100 LEU B C 1
ATOM 1554 O O . LEU B 1 100 ? 0.805 14.961 2.182 1 55.09 100 LEU B O 1
ATOM 1558 N N . ALA B 1 101 ? -0.956 15.672 0.838 1 54.38 101 ALA B N 1
ATOM 1559 C CA . ALA B 1 101 ? -0.803 14.625 -0.165 1 54.38 101 ALA B CA 1
ATOM 1560 C C . ALA B 1 101 ? 0.568 14.695 -0.831 1 54.38 101 ALA B C 1
ATOM 1562 O O . ALA B 1 101 ? 1.139 13.672 -1.205 1 54.38 101 ALA B O 1
ATOM 1563 N N . SER B 1 102 ? 0.965 15.984 -0.965 1 51.91 102 SER B N 1
ATOM 1564 C CA . SER B 1 102 ? 2.26 16.281 -1.565 1 51.91 102 SER B CA 1
ATOM 1565 C C . SER B 1 102 ? 3.406 15.773 -0.7 1 51.91 102 SER B C 1
ATOM 1567 O O . SER B 1 102 ? 4.547 15.695 -1.157 1 51.91 102 SER B O 1
ATOM 1569 N N . LEU B 1 103 ? 2.988 15.602 0.523 1 52.69 103 LEU B N 1
ATOM 1570 C CA . LEU B 1 103 ? 4.086 15.141 1.366 1 52.69 103 LEU B CA 1
ATOM 1571 C C . LEU B 1 103 ? 4.488 13.719 1.004 1 52.69 103 LEU B C 1
ATOM 1573 O O . LEU B 1 103 ? 5.508 13.211 1.477 1 52.69 103 LEU B O 1
ATOM 1577 N N . GLY B 1 104 ? 3.973 13.18 -0.09 1 50.78 104 GLY B N 1
ATOM 1578 C CA . GLY B 1 104 ? 4.492 12 -0.766 1 50.78 104 GLY B CA 1
ATOM 1579 C C . GLY B 1 104 ? 4.383 10.742 0.068 1 50.78 104 GLY B C 1
ATOM 1580 O O . GLY B 1 104 ? 5.191 9.82 -0.083 1 50.78 104 GLY B O 1
ATOM 1581 N N . LEU B 1 105 ? 3.529 10.789 1.031 1 52.94 105 LEU B N 1
ATOM 1582 C CA . LEU B 1 105 ? 3.5 9.609 1.889 1 52.94 105 LEU B CA 1
ATOM 1583 C C . LEU B 1 105 ? 3.164 8.359 1.081 1 52.94 105 LEU B C 1
ATOM 1585 O O . LEU B 1 105 ? 2.438 8.438 0.087 1 52.94 105 LEU B O 1
ATOM 1589 N N . PRO B 1 106 ? 4.035 7.328 1.199 1 51.25 106 PRO B N 1
ATOM 1590 C CA . PRO B 1 106 ? 3.875 6.094 0.429 1 51.25 106 PRO B CA 1
ATOM 1591 C C . PRO B 1 106 ? 2.418 5.648 0.324 1 51.25 106 PRO B C 1
ATOM 1593 O O . PRO B 1 106 ? 1.705 5.613 1.33 1 51.25 106 PRO B O 1
ATOM 1596 N N . GLY B 1 107 ? 2.021 5.211 -0.889 1 51.12 107 GLY B N 1
ATOM 1597 C CA . GLY B 1 107 ? 0.666 4.805 -1.222 1 51.12 107 GLY B CA 1
ATOM 1598 C C . GLY B 1 107 ? -0.196 5.949 -1.724 1 51.12 107 GLY B C 1
ATOM 1599 O O . GLY B 1 107 ? -1.237 5.723 -2.344 1 51.12 107 GLY B O 1
ATOM 1600 N N . PHE B 1 108 ? 0.215 7.211 -1.375 1 49.38 108 PHE B N 1
ATOM 1601 C CA . PHE B 1 108 ? -0.539 8.336 -1.912 1 49.38 108 PHE B CA 1
ATOM 1602 C C . PHE B 1 108 ? 0.35 9.219 -2.781 1 49.38 108 PHE B C 1
ATOM 1604 O O . PHE B 1 108 ? 1.559 9.305 -2.553 1 49.38 108 PHE B O 1
#

Radius of gyration: 20.42 Å; Cα contacts (8 Å, |Δi|>4): 320; chains: 2; bounding box: 38×64×37 Å

Nearest PDB structures (foldseek):
  1pug-assembly2_C  TM=9.044E-01  e=7.169E-06  Escherichia coli
  1j8b-assembly1_A-2  TM=7.869E-01  e=4.555E-06  Haemophilus influenzae Rd KW20
  1pug-assembly1_A  TM=8.001E-01  e=8.708E-06  Escherichia coli
  7ane-assembly1_an  TM=7.422E-01  e=9.255E-04  Leishmania major
  7aor-assembly1_an  TM=7.143E-01  e=9.875E-04  Trypanosoma cruzi strain CL Brener

Sequence (216 aa):
MFGLDILKKAQEFQANMAKAKEELARLTVTEQSDNGLVQIEMNGKFEVLSLTIDPSLCSQGEGVLSLQIISATNRASEKVREEAAKLLEKATGMGPGNPLASLGLPGFMFGLDILKKAQEFQANMAKAKEELARLTVTEQSDNGLVQIEMNGKFEVLSLTIDPSLCSQGEGVLSLQIISATNRASEKVREEAAKLLEKATGMGPGNPLASLGLPGF

pLDDT: mean 88.0, std 14.63, range [49.38, 98.81]

Foldseek 3Di:
DVVVVVVVVVVQLVVLVVVLVVCQQVAKDWFFFPVRQKIWIAGLVLDTPDIHGHCVQVVVDPVSNVVRNVRRSVVRLLVSLVVSQVSVCRSNVDHCPDVVVVVVPPSD/DVVVVVVVVVVQLVVLVVVLVVCQQVAKDWFFFPVRQKIWIAGLVLDTPDIHGHVVQVVVDPVSNVVRNVRRSVVRLLVSLVVSQVSVCRSNVDHCPDVVVVVVPPSD

Solvent-accessible surface area (backbone atoms only — not comparable to full-atom values): 11175 Å² total; per-residue (Å²): 114,67,64,60,54,52,50,51,51,50,51,50,40,53,52,31,42,53,50,32,47,54,49,44,74,64,34,68,45,78,28,48,13,95,85,60,48,26,36,35,32,31,31,39,62,59,37,58,77,46,59,46,63,45,68,72,40,58,75,64,39,63,69,55,38,33,50,38,48,39,48,11,49,35,51,32,41,49,48,40,33,51,52,50,49,51,42,48,24,69,28,68,70,45,57,88,81,32,65,71,54,64,60,50,48,56,49,86,114,69,65,60,53,53,51,52,50,50,51,49,40,53,52,31,43,54,50,32,46,55,50,43,76,64,35,67,45,78,30,47,14,96,85,59,48,24,39,35,31,31,32,40,62,58,36,60,78,46,60,46,63,46,70,72,39,58,74,63,38,62,69,55,39,32,50,38,48,40,47,12,50,36,49,33,40,51,48,40,34,52,51,51,49,51,41,47,22,70,30,66,70,44,58,87,82,31,65,70,55,65,61,50,49,55,50,89